Protein AF-0000000085932377 (afdb_homodimer)

pLDDT: mean 83.2, std 18.7, range [28.02, 98.44]

InterPro domains:
  IPR000944 Transcription regulator Rrf2 [PF02082] (3-133)
  IPR000944 Transcription regulator Rrf2 [PS51197] (2-133)
  IPR000944 Transcription regulator Rrf2 [PTHR33221] (1-141)
  IPR000944 Transcription regulator Rrf2 [TIGR00738] (1-132)
  IPR030489 Transcription regulator Rrf2-type, conserved site [PS01332] (49-67)
  IPR036388 Winged helix-like DNA-binding domain superfamily [G3DSA:1.10.10.10] (1-142)
  IPR036390 Winged helix DNA-binding domain superfamily [SSF46785] (2-135)

Organism: NCBI:txid2903556

Secondary structure (DSSP, 8-state):
----HHHHHHHHHHHHHHHH-TTS-B-HHHHHHHHT--HHHHHHHHHHHHHTTSEEEE-STT-EEEESS-GGG-BHHHHHHHHHS---SSGGGTSSS---TTGGG-TTHHHHHHHHHHHHHHHHHSBHHHHHHHHHHHH-TT---TTTTTTGGG--/----HHHHHHHHHHHHHHHH-TTS-B-HHHHHHHHT--HHHHHHHHHHHHHTTSEEEE-STT-EEEESS-GGG-BHHHHHHHHHS---SSGGGTSSS---TTGGG-TTHHHHHHHHHHHHHHHHHSBHHHHHHHHHHHH-TT---TTHHHHGGG--

Foldseek 3Di:
DDQDPLLVVLLVVLLCLQQQPQPFFDALVLVCVVVVHDSVSVVVSVVLCVVLVQWDWDDDPRTHIHGPDHQQVAFSLSSSCSVPPDPQPDPCVRDPPNPPPCSVVPPCVVVSVVVSCVVNVVRRVHTSVNVNVVLQCVQCVVPPPSNCSSPVVPPD/DDQDPLLVVLLVVLLCLQQQPQPFFDALVLVCVVVVHDSVSVVVSVVLCVVLVQWDWDDDPRTHIHGPDHQQVAFSLSSSCSVPPDPQPDPCVRDPCNPPPCSVVPPCVVVSVVVSVVVNVVRRVHTSVNVNVVLQCVQCVVPPPSNCSNPVVPPD

Sequence (312 aa):
MKFSTRSRYALRLMAELACCAPDKPLPLKEISERQQLSLKYLEQIVTPLARAGLVKSERGSQGGYRLVKPAAEYTAGEILRAMEGSVAPIPCLESEVNECPLCGQCFTLPFWTGLDEVINQYMDSVTLADLAHSLRNIQDPDGQNPSAGCSALKNNMKFSTRSRYALRLMAELACCAPDKPLPLKEISERQQLSLKYLEQIVTPLARAGLVKSERGSQGGYRLVKPAAEYTAGEILRAMEGSVAPIPCLESEVNECPLCGQCFTLPFWTGLDEVINQYMDSVTLADLAHSLRNIQDPDGQNPSAGCSALKNN

Solvent-accessible surface area (backbone atoms only — not comparable to full-atom values): 17114 Å² total; per-residue (Å²): 54,52,59,51,72,60,39,54,49,40,53,51,53,53,20,46,38,48,59,62,22,69,88,40,50,43,40,60,65,59,50,18,66,74,69,72,44,53,56,69,58,50,52,63,45,47,48,44,37,37,74,66,61,55,32,45,78,43,82,66,97,75,21,21,38,24,58,73,63,63,38,71,78,37,28,48,36,59,56,39,35,50,66,64,50,69,68,39,43,38,69,61,72,64,48,92,71,46,76,50,90,49,53,91,70,40,49,58,47,64,60,52,52,50,51,36,47,54,52,49,52,53,33,56,68,39,31,36,42,59,44,17,50,40,42,47,43,70,70,41,70,81,69,70,63,82,79,40,59,68,51,62,75,67,74,117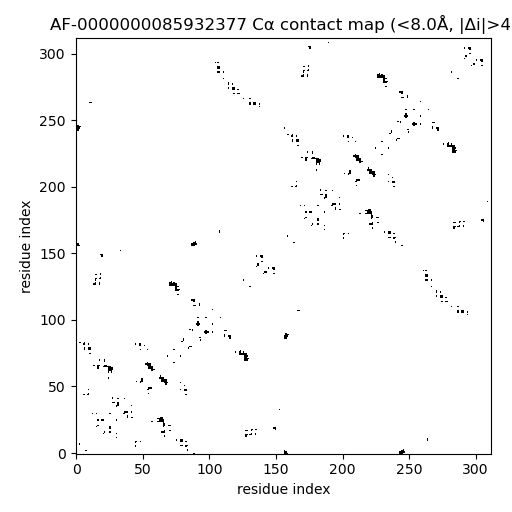,54,52,61,50,71,61,38,55,49,42,53,50,53,52,21,46,37,49,59,62,21,71,88,38,50,44,39,59,64,60,51,19,66,72,69,70,43,54,56,68,56,50,52,62,45,47,48,44,37,36,73,66,61,55,33,45,79,42,83,67,98,76,22,21,39,25,58,73,62,62,40,72,79,37,27,48,35,60,56,38,34,49,64,64,49,69,68,38,44,40,70,61,72,64,47,92,71,45,76,49,89,49,53,91,69,40,50,57,47,65,58,52,50,50,52,37,47,53,52,49,52,52,31,56,68,40,27,36,41,58,44,17,49,38,41,47,44,69,69,40,68,81,69,72,64,82,79,39,59,67,51,63,74,66,73,116

Nearest PDB structures (foldseek):
  2y75-assembly1_E  TM=8.514E-01  e=9.017E-11  Bacillus subtilis
  6y45-assembly2_D  TM=7.886E-01  e=1.792E-10  Streptomyces venezuelae ATCC 10712
  3t8t-assembly1_A-2  TM=8.110E-01  e=1.982E-09  Staphylococcus aureus subsp. aureus Mu50
  3lwf-assembly1_A  TM=8.299E-01  e=3.939E-09  Listeria innocua
  4chu-assembly1_A  TM=9.002E-01  e=7.292E-08  Escherichia coli K-12

Radius of gyration: 24.46 Å; Cα contacts (8 Å, |Δi|>4): 439; chains: 2; bounding box: 40×75×54 Å

Structure (mmCIF, N/CA/C/O backbone):
data_AF-0000000085932377-model_v1
#
loop_
_entity.id
_entity.type
_entity.pdbx_description
1 polymer 'AsnC family transcriptional regulator'
#
loop_
_atom_site.group_PDB
_atom_site.id
_atom_site.type_symbol
_atom_site.label_atom_id
_atom_site.label_alt_id
_atom_site.label_comp_id
_atom_site.label_asym_id
_atom_site.label_entity_id
_atom_site.label_seq_id
_atom_site.pdbx_PDB_ins_code
_atom_site.Cartn_x
_atom_site.Cartn_y
_atom_site.Cartn_z
_atom_site.occupancy
_atom_site.B_iso_or_equiv
_atom_site.auth_seq_id
_atom_site.auth_comp_id
_atom_site.auth_asym_id
_atom_site.auth_atom_id
_atom_site.pdbx_PDB_model_num
ATOM 1 N N . MET A 1 1 ? -0.826 -3.811 3.99 1 56.09 1 MET A N 1
ATOM 2 C CA . MET A 1 1 ? 0.091 -2.697 3.768 1 56.09 1 MET A CA 1
ATOM 3 C C . MET A 1 1 ? -0.428 -1.423 4.426 1 56.09 1 MET A C 1
ATOM 5 O O . MET A 1 1 ? -1.385 -0.814 3.941 1 56.09 1 MET A O 1
ATOM 9 N N . LYS A 1 2 ? 0.01 -1.156 5.684 1 82.88 2 LYS A N 1
ATOM 10 C CA . LYS A 1 2 ? -0.661 -0.05 6.363 1 82.88 2 LYS A CA 1
ATOM 11 C C . LYS A 1 2 ? 0.332 1.045 6.742 1 82.88 2 LYS A C 1
ATOM 13 O O . LYS A 1 2 ? 1.431 0.755 7.219 1 82.88 2 LYS A O 1
ATOM 18 N N . PHE A 1 3 ? 0.069 2.199 6.336 1 91.56 3 PHE A N 1
ATOM 19 C CA . PHE A 1 3 ? 0.793 3.357 6.848 1 91.56 3 PHE A CA 1
ATOM 20 C C . PHE A 1 3 ? 0.638 3.473 8.359 1 91.56 3 PHE A C 1
ATOM 22 O O . PHE A 1 3 ? -0.421 3.156 8.906 1 91.56 3 PHE A O 1
ATOM 29 N N . SER A 1 4 ? 1.72 3.91 8.961 1 91.25 4 SER A N 1
ATOM 30 C CA . SER A 1 4 ? 1.721 4.02 10.414 1 91.25 4 SER A CA 1
ATOM 31 C C . SER A 1 4 ? 0.838 5.172 10.883 1 91.25 4 SER A C 1
ATOM 33 O O . SER A 1 4 ? 0.521 6.074 10.109 1 91.25 4 SER A O 1
ATOM 35 N N . THR A 1 5 ? 0.466 5.102 12.148 1 89.19 5 THR A N 1
ATOM 36 C CA . THR A 1 5 ? -0.247 6.199 12.789 1 89.19 5 THR A CA 1
ATOM 37 C C . THR A 1 5 ? 0.576 7.484 12.734 1 89.19 5 THR A C 1
ATOM 39 O O . THR A 1 5 ? 0.036 8.562 12.492 1 89.19 5 THR A O 1
ATOM 42 N N . ARG A 1 6 ? 1.895 7.32 12.812 1 91.81 6 ARG A N 1
ATOM 43 C CA . ARG A 1 6 ? 2.785 8.477 12.773 1 91.81 6 ARG A CA 1
ATOM 44 C C . ARG A 1 6 ? 2.717 9.164 11.414 1 91.81 6 ARG A C 1
ATOM 46 O O . ARG A 1 6 ? 2.697 10.398 11.336 1 91.81 6 ARG A O 1
ATOM 53 N N . SER A 1 7 ? 2.672 8.344 10.406 1 94.06 7 SER A N 1
ATOM 54 C CA . SER A 1 7 ? 2.607 8.914 9.062 1 94.06 7 SER A CA 1
ATOM 55 C C . SER A 1 7 ? 1.298 9.664 8.844 1 94.06 7 SER A C 1
ATOM 57 O O . SER A 1 7 ? 1.278 10.703 8.188 1 94.06 7 SER A O 1
ATOM 59 N N . ARG A 1 8 ? 0.228 9.156 9.391 1 91.5 8 ARG A N 1
ATOM 60 C CA . ARG A 1 8 ? -1.067 9.82 9.289 1 91.5 8 ARG A CA 1
ATOM 61 C C . ARG A 1 8 ? -1.051 11.164 10 1 91.5 8 ARG A C 1
ATOM 63 O O . ARG A 1 8 ? -1.5 12.172 9.445 1 91.5 8 ARG A O 1
ATOM 70 N N . TYR A 1 9 ? -0.494 11.164 11.125 1 91.94 9 TYR A N 1
ATOM 71 C CA . TYR A 1 9 ? -0.437 12.398 11.898 1 91.94 9 TYR A CA 1
ATOM 72 C C . TYR A 1 9 ? 0.554 13.383 11.289 1 91.94 9 TYR A C 1
ATOM 74 O O . TYR A 1 9 ? 0.375 14.602 11.398 1 91.94 9 TYR A O 1
ATOM 82 N N . ALA A 1 10 ? 1.577 12.828 10.656 1 95.25 10 ALA A N 1
ATOM 83 C CA . ALA A 1 10 ? 2.514 13.703 9.953 1 95.25 10 ALA A CA 1
ATOM 84 C C . ALA A 1 10 ? 1.812 14.492 8.844 1 95.25 10 ALA A C 1
ATOM 86 O O . ALA A 1 10 ? 2.035 15.688 8.688 1 95.25 10 ALA A O 1
ATOM 87 N N . LEU A 1 11 ? 0.95 13.797 8.156 1 94.44 11 LEU A N 1
ATOM 88 C CA . LEU A 1 11 ? 0.187 14.461 7.105 1 94.44 11 LEU A CA 1
ATOM 89 C C . LEU A 1 11 ? -0.707 15.555 7.688 1 94.44 11 LEU A C 1
ATOM 91 O O . LEU A 1 11 ? -0.781 16.656 7.145 1 94.44 11 LEU A O 1
ATOM 95 N N . ARG A 1 12 ? -1.305 15.281 8.758 1 90.94 12 ARG A N 1
ATOM 96 C CA . ARG A 1 12 ? -2.184 16.234 9.422 1 90.94 12 ARG A CA 1
ATOM 97 C C . ARG A 1 12 ? -1.398 17.438 9.93 1 90.94 12 ARG A C 1
ATOM 99 O O . ARG A 1 12 ? -1.836 18.578 9.773 1 90.94 12 ARG A O 1
ATOM 106 N N . LEU A 1 13 ? -0.301 17.141 10.562 1 92.81 13 LEU A N 1
ATOM 107 C CA . LEU A 1 13 ? 0.555 18.203 11.078 1 92.81 13 LEU A CA 1
ATOM 108 C C . LEU A 1 13 ? 0.999 19.141 9.961 1 92.81 13 LEU A C 1
ATOM 110 O O . LEU A 1 13 ? 0.891 20.359 10.078 1 92.81 13 LEU A O 1
ATOM 114 N N . MET A 1 14 ? 1.432 18.594 8.859 1 95.06 14 MET A N 1
ATOM 115 C CA . MET A 1 14 ? 1.901 19.391 7.727 1 95.06 14 MET A CA 1
ATOM 116 C C . MET A 1 14 ? 0.767 20.219 7.137 1 95.06 14 MET A C 1
ATOM 118 O O . MET A 1 14 ? 0.971 21.375 6.75 1 95.06 14 MET A O 1
ATOM 122 N N . ALA A 1 15 ? -0.399 19.625 7.078 1 92.38 15 ALA A N 1
ATOM 123 C CA . ALA A 1 15 ? -1.558 20.344 6.559 1 92.38 15 ALA A CA 1
ATOM 124 C C . ALA A 1 15 ? -1.903 21.547 7.441 1 92.38 15 ALA A C 1
ATOM 126 O O . ALA A 1 15 ? -2.266 22.609 6.941 1 92.38 15 ALA A O 1
ATOM 127 N N . GLU A 1 16 ? -1.783 21.359 8.688 1 89.31 16 GLU A N 1
ATOM 128 C CA . GLU A 1 16 ? -2.045 22.453 9.617 1 89.31 16 GLU A CA 1
ATOM 129 C C . GLU A 1 16 ? -1.036 23.578 9.445 1 89.31 16 GLU A C 1
ATOM 131 O O . GLU A 1 16 ? -1.406 24.75 9.453 1 89.31 16 GLU A O 1
ATOM 136 N N . LEU A 1 17 ? 0.188 23.234 9.312 1 92.5 17 LEU A N 1
ATOM 137 C CA . LEU A 1 17 ? 1.214 24.25 9.078 1 92.5 17 LEU A CA 1
ATOM 138 C C . LEU A 1 17 ? 0.92 25.031 7.809 1 92.5 17 LEU A C 1
ATOM 140 O O . LEU A 1 17 ? 1.131 26.25 7.766 1 92.5 17 LEU A O 1
ATOM 144 N N . ALA A 1 18 ? 0.459 24.328 6.812 1 92.56 18 ALA A N 1
ATOM 145 C CA . ALA A 1 18 ? 0.16 24.969 5.531 1 92.56 18 ALA A CA 1
ATOM 146 C C . ALA A 1 18 ? -1.06 25.875 5.641 1 92.56 18 ALA A C 1
ATOM 148 O O . ALA A 1 18 ? -1.113 26.938 5.008 1 92.56 18 ALA A O 1
ATOM 149 N N . CYS A 1 19 ? -2.057 25.5 6.402 1 85.38 19 CYS A N 1
ATOM 150 C CA . CYS A 1 19 ? -3.33 26.203 6.52 1 85.38 19 CYS A CA 1
ATOM 151 C C . CYS A 1 19 ? -3.199 27.422 7.422 1 85.38 19 CYS A C 1
ATOM 153 O O . CYS A 1 19 ? -3.713 28.5 7.102 1 85.38 19 CYS A O 1
ATOM 155 N N . CYS A 1 20 ? -2.6 27.281 8.555 1 75.12 20 CYS A N 1
ATOM 156 C CA . CYS A 1 20 ? -2.643 28.281 9.609 1 75.12 20 CYS A CA 1
ATOM 157 C C . CYS A 1 20 ? -1.48 29.266 9.484 1 75.12 20 CYS A C 1
ATOM 159 O O . CYS A 1 20 ? -1.593 30.422 9.883 1 75.12 20 CYS A O 1
ATOM 161 N N . ALA A 1 21 ? -0.357 28.812 9.039 1 65.25 21 ALA A N 1
ATOM 162 C CA . ALA A 1 21 ? 0.79 29.703 9.18 1 65.25 21 ALA A CA 1
ATOM 163 C C . ALA A 1 21 ? 1.698 29.625 7.957 1 65.25 21 ALA A C 1
ATOM 165 O O . ALA A 1 21 ? 2.867 29.25 8.062 1 65.25 21 ALA A O 1
ATOM 166 N N . PRO A 1 22 ? 1.154 30.031 6.816 1 66.81 22 PRO A N 1
ATOM 167 C CA . PRO A 1 22 ? 2.049 29.875 5.668 1 66.81 22 PRO A CA 1
ATOM 168 C C . PRO A 1 22 ? 3.348 30.656 5.816 1 66.81 22 PRO A C 1
ATOM 170 O O . PRO A 1 22 ? 4.398 30.219 5.344 1 66.81 22 PRO A O 1
ATOM 173 N N . ASP A 1 23 ? 3.285 31.688 6.57 1 74.12 23 ASP A N 1
ATOM 174 C CA . ASP A 1 23 ? 4.496 32.5 6.609 1 74.12 23 ASP A CA 1
ATOM 175 C C . ASP A 1 23 ? 4.961 32.719 8.047 1 74.12 23 ASP A C 1
ATOM 177 O O . ASP A 1 23 ? 5.84 33.562 8.297 1 74.12 23 ASP A O 1
ATOM 181 N N . LYS A 1 24 ? 4.41 31.953 8.984 1 83.88 24 LYS A N 1
ATOM 182 C CA . LYS A 1 24 ? 4.812 32.125 10.375 1 83.88 24 LYS A CA 1
ATOM 183 C C . LYS A 1 24 ? 4.992 30.781 11.062 1 83.88 24 LYS A C 1
ATOM 185 O O . LYS A 1 24 ? 4.289 29.812 10.75 1 83.88 24 LYS A O 1
ATOM 190 N N . PRO A 1 25 ? 5.949 30.812 11.977 1 92.75 25 PRO A N 1
ATOM 191 C CA . PRO A 1 25 ? 6.113 29.594 12.758 1 92.75 25 PRO A CA 1
ATOM 192 C C . PRO A 1 25 ? 4.918 29.297 13.656 1 92.75 25 PRO A C 1
ATOM 194 O O . PRO A 1 25 ? 4.301 30.219 14.195 1 92.75 25 PRO A O 1
ATOM 197 N N . LEU A 1 26 ? 4.539 28.078 13.727 1 92.88 26 LEU A N 1
ATOM 198 C CA . LEU A 1 26 ? 3.463 27.594 14.594 1 92.88 26 LEU A CA 1
ATOM 199 C C . LEU A 1 26 ? 4.016 26.734 15.727 1 92.88 26 LEU A C 1
ATOM 201 O O . LEU A 1 26 ? 4.68 25.734 15.477 1 92.88 26 LEU A O 1
ATOM 205 N N . PRO A 1 27 ? 3.777 27.203 16.969 1 93.81 27 PRO A N 1
ATOM 206 C CA . PRO A 1 27 ? 4.23 26.375 18.094 1 93.81 27 PRO A CA 1
ATOM 207 C C . PRO A 1 27 ? 3.527 25.031 18.141 1 93.81 27 PRO A C 1
ATOM 209 O O . PRO A 1 27 ? 2.324 24.938 17.891 1 93.81 27 PRO A O 1
ATOM 212 N N . LEU A 1 28 ? 4.281 23.953 18.453 1 93.75 28 LEU A N 1
ATOM 213 C CA . LEU A 1 28 ? 3.705 22.609 18.531 1 93.75 28 LEU A CA 1
ATOM 214 C C . LEU A 1 28 ? 2.611 22.562 19.594 1 93.75 28 LEU A C 1
ATOM 216 O O . LEU A 1 28 ? 1.662 21.781 19.484 1 93.75 28 LEU A O 1
ATOM 220 N N . LYS A 1 29 ? 2.77 23.375 20.609 1 92.88 29 LYS A N 1
ATOM 221 C CA . LYS A 1 29 ? 1.771 23.422 21.672 1 92.88 29 LYS A CA 1
ATOM 222 C C . LYS A 1 29 ? 0.393 23.781 21.125 1 92.88 29 LYS A C 1
ATOM 224 O O . LYS A 1 29 ? -0.615 23.203 21.547 1 92.88 29 LYS A O 1
ATOM 229 N N . GLU A 1 30 ? 0.349 24.688 20.234 1 90.12 30 GLU A N 1
ATOM 230 C CA . GLU A 1 30 ? -0.913 25.078 19.609 1 90.12 30 GLU A CA 1
ATOM 231 C C . GLU A 1 30 ? -1.52 23.938 18.812 1 90.12 30 GLU A C 1
ATOM 233 O O . GLU A 1 30 ? -2.723 23.688 18.906 1 90.12 30 GLU A O 1
ATOM 238 N N . ILE A 1 31 ? -0.694 23.266 18.109 1 88.31 31 ILE A N 1
ATOM 239 C CA . ILE A 1 31 ? -1.147 22.141 17.312 1 88.31 31 ILE A CA 1
ATOM 240 C C . ILE A 1 31 ? -1.633 21.016 18.234 1 88.31 31 ILE A C 1
ATOM 242 O O . ILE A 1 31 ? -2.66 20.391 17.969 1 88.31 31 ILE A O 1
ATOM 246 N N . SER A 1 32 ? -0.89 20.781 19.234 1 92.56 32 SER A N 1
ATOM 247 C CA . SER A 1 32 ? -1.243 19.781 20.234 1 92.56 32 SER A CA 1
ATOM 248 C C . SER A 1 32 ? -2.648 20.016 20.781 1 92.56 32 SER A C 1
ATOM 250 O O . SER A 1 32 ? -3.443 19.078 20.875 1 92.56 32 SER A O 1
ATOM 252 N N . GLU A 1 33 ? -3.014 21.203 21.078 1 87.56 33 GLU A N 1
ATOM 253 C CA . GLU A 1 33 ? -4.312 21.562 21.625 1 87.56 33 GLU A CA 1
ATOM 254 C C . GLU A 1 33 ? -5.422 21.406 20.594 1 87.56 33 GLU A C 1
ATOM 256 O O . GLU A 1 33 ? -6.496 20.891 20.891 1 87.56 33 GLU A O 1
ATOM 261 N N . ARG A 1 34 ? -5.105 21.75 19.422 1 80.56 34 ARG A N 1
ATOM 262 C CA . ARG A 1 34 ? -6.105 21.719 18.359 1 80.56 34 ARG A CA 1
ATOM 263 C C . ARG A 1 34 ? -6.41 20.281 17.938 1 80.56 34 ARG A C 1
ATOM 265 O O . ARG A 1 34 ? -7.57 19.938 17.703 1 80.56 34 ARG A O 1
ATOM 272 N N . GLN A 1 35 ? -5.371 19.484 17.844 1 81.5 35 GLN A N 1
ATOM 273 C CA . GLN A 1 35 ? -5.535 18.141 17.297 1 81.5 35 GLN A CA 1
ATOM 274 C C . GLN A 1 35 ? -5.641 17.094 18.406 1 81.5 35 GLN A C 1
ATOM 276 O O . GLN A 1 35 ? -5.855 15.914 18.141 1 81.5 35 GLN A O 1
ATOM 281 N N . GLN A 1 36 ? -5.508 17.547 19.656 1 83.94 36 GLN A N 1
ATOM 282 C CA . GLN A 1 36 ? -5.621 16.656 20.797 1 83.94 36 GLN A CA 1
ATOM 283 C C . GLN A 1 36 ? -4.586 15.531 20.734 1 83.94 36 GLN A C 1
ATOM 285 O O . GLN A 1 36 ? -4.922 14.359 20.891 1 83.94 36 GLN A O 1
ATOM 290 N N . LEU A 1 37 ? -3.371 15.922 20.438 1 89.06 37 LEU A N 1
ATOM 291 C CA . LEU A 1 37 ? -2.193 15.062 20.484 1 89.06 37 LEU A CA 1
ATOM 292 C C . LEU A 1 37 ? -1.183 15.578 21.5 1 89.06 37 LEU A C 1
ATOM 294 O O . LEU A 1 37 ? -1.092 16.797 21.719 1 89.06 37 LEU A O 1
ATOM 298 N N . SER A 1 38 ? -0.541 14.711 22.094 1 93.19 38 SER A N 1
ATOM 299 C CA . SER A 1 38 ? 0.459 15.148 23.062 1 93.19 38 SER A CA 1
ATOM 300 C C . SER A 1 38 ? 1.59 15.914 22.375 1 93.19 38 SER A C 1
ATOM 302 O O . SER A 1 38 ? 1.923 15.641 21.219 1 93.19 38 SER A O 1
ATOM 304 N N . LEU A 1 39 ? 2.102 16.844 23.141 1 94.25 39 LEU A N 1
ATOM 305 C CA . LEU A 1 39 ? 3.26 17.578 22.656 1 94.25 39 LEU A CA 1
ATOM 306 C C . LEU A 1 39 ? 4.426 16.641 22.375 1 94.25 39 LEU A C 1
ATOM 308 O O . LEU A 1 39 ? 5.121 16.797 21.359 1 94.25 39 LEU A O 1
ATOM 312 N N . LYS A 1 40 ? 4.602 15.719 23.188 1 95.81 40 LYS A N 1
ATOM 313 C CA . LYS A 1 40 ? 5.672 14.734 23.031 1 95.81 40 LYS A CA 1
ATOM 314 C C . LYS A 1 40 ? 5.516 13.961 21.719 1 95.81 40 LYS A C 1
ATOM 316 O O . LYS A 1 40 ? 6.488 13.742 21 1 95.81 40 LYS A O 1
ATOM 321 N N . TYR A 1 41 ? 4.367 13.57 21.469 1 95.06 41 TYR A N 1
ATOM 322 C CA . TYR A 1 41 ? 4.086 12.828 20.25 1 95.06 41 TYR A CA 1
ATOM 323 C C . TYR A 1 41 ? 4.344 13.68 19.016 1 95.06 41 TYR A C 1
ATOM 325 O O . TYR A 1 41 ? 4.938 13.211 18.047 1 95.06 41 TYR A O 1
ATOM 333 N N . LEU A 1 42 ? 3.893 14.906 19.047 1 95.44 42 LEU A N 1
ATOM 334 C CA . LEU A 1 42 ? 4.113 15.82 17.922 1 95.44 42 LEU A CA 1
ATOM 335 C C . LEU A 1 42 ? 5.602 16.062 17.719 1 95.44 42 LEU A C 1
ATOM 337 O O . LEU A 1 42 ? 6.055 16.219 16.578 1 95.44 42 LEU A O 1
ATOM 341 N N . GLU A 1 43 ? 6.375 16.109 18.766 1 95.94 43 GLU A N 1
ATOM 342 C CA . GLU A 1 43 ? 7.824 16.266 18.656 1 95.94 43 GLU A CA 1
ATOM 343 C C . GLU A 1 43 ? 8.453 15.062 17.953 1 95.94 43 GLU A C 1
ATOM 345 O O . GLU A 1 43 ? 9.391 15.219 17.172 1 95.94 43 GLU A O 1
ATOM 350 N N . GLN A 1 44 ? 7.914 13.93 18.188 1 96.44 44 GLN A N 1
ATOM 351 C CA . GLN A 1 44 ? 8.398 12.719 17.547 1 96.44 44 GLN A CA 1
ATOM 352 C C . GLN A 1 44 ? 8.102 12.734 16.047 1 96.44 44 GLN A C 1
ATOM 354 O O . GLN A 1 44 ? 8.859 12.164 15.25 1 96.44 44 GLN A O 1
ATOM 359 N N . ILE A 1 45 ? 7.055 13.367 15.703 1 96.94 45 ILE A N 1
ATOM 360 C CA . ILE A 1 45 ? 6.625 13.414 14.312 1 96.94 45 ILE A CA 1
ATOM 361 C C . ILE A 1 45 ? 7.41 14.492 13.57 1 96.94 45 ILE A C 1
ATOM 363 O O . ILE A 1 45 ? 7.855 14.273 12.438 1 96.94 45 ILE A O 1
ATOM 367 N N . VAL A 1 46 ? 7.648 15.625 14.234 1 97.12 46 VAL A N 1
ATOM 368 C CA . VAL A 1 46 ? 8.242 16.766 13.531 1 97.12 46 VAL A CA 1
ATOM 369 C C . VAL A 1 46 ? 9.727 16.516 13.312 1 97.12 46 VAL A C 1
ATOM 371 O O . VAL A 1 46 ? 10.32 17.047 12.367 1 97.12 46 VAL A O 1
ATOM 374 N N . THR A 1 47 ? 10.336 15.703 14.109 1 97.31 47 THR A N 1
ATOM 375 C CA . THR A 1 47 ? 11.773 15.477 14.047 1 97.31 47 THR A CA 1
ATOM 376 C C . THR A 1 47 ? 12.18 14.883 12.703 1 97.31 47 THR A C 1
ATOM 378 O O . THR A 1 47 ? 13.008 15.453 11.984 1 97.31 47 THR A O 1
ATOM 381 N N . PRO A 1 48 ? 11.57 13.812 12.297 1 97.88 48 PRO A N 1
ATOM 382 C CA . PRO A 1 48 ? 11.945 13.289 10.984 1 97.88 48 PRO A CA 1
ATOM 383 C C . PRO A 1 48 ? 11.547 14.227 9.844 1 97.88 48 PRO A C 1
ATOM 385 O O . PRO A 1 48 ? 12.227 14.281 8.812 1 97.88 48 PRO A O 1
ATOM 388 N N . LEU A 1 49 ? 10.5 14.969 9.984 1 98.31 49 LEU A N 1
ATOM 389 C CA . LEU A 1 49 ? 10.102 15.938 8.977 1 98.31 49 LEU A CA 1
ATOM 390 C C . LEU A 1 49 ? 11.148 17.031 8.828 1 98.31 49 LEU A C 1
ATOM 392 O O . LEU A 1 49 ? 11.477 17.438 7.707 1 98.31 49 LEU A O 1
ATOM 396 N N . ALA A 1 50 ? 11.688 17.5 9.977 1 97.75 50 ALA A N 1
ATOM 397 C CA . ALA A 1 50 ? 12.742 18.516 9.977 1 97.75 50 ALA A CA 1
ATOM 398 C C . ALA A 1 50 ? 14.031 17.969 9.375 1 97.75 50 ALA A C 1
ATOM 400 O O . ALA A 1 50 ? 14.695 18.656 8.586 1 97.75 50 ALA A O 1
ATOM 401 N N . ARG A 1 51 ? 14.328 16.766 9.703 1 97.44 51 ARG A N 1
ATOM 402 C CA . ARG A 1 51 ? 15.523 16.125 9.18 1 97.44 51 ARG A CA 1
ATOM 403 C C . ARG A 1 51 ? 15.445 15.992 7.66 1 97.44 51 ARG A C 1
ATOM 405 O O . ARG A 1 51 ? 16.469 16.109 6.969 1 97.44 51 ARG A O 1
ATOM 412 N N . ALA A 1 52 ? 14.281 15.766 7.203 1 97.62 52 ALA A N 1
ATOM 413 C CA . ALA A 1 52 ? 14.062 15.609 5.77 1 97.62 52 ALA A CA 1
ATOM 414 C C . ALA A 1 52 ? 14.008 16.969 5.07 1 97.62 52 ALA A C 1
ATOM 416 O O . ALA A 1 52 ? 13.828 17.031 3.854 1 97.62 52 ALA A O 1
ATOM 417 N N . GLY A 1 53 ? 14.086 17.984 5.805 1 97.38 53 GLY A N 1
ATOM 418 C CA . GLY A 1 53 ? 14.102 19.328 5.242 1 97.38 53 GLY A CA 1
ATOM 419 C C . GLY A 1 53 ? 12.727 19.828 4.848 1 97.38 53 GLY A C 1
ATOM 420 O O . GLY A 1 53 ? 12.602 20.688 3.982 1 97.38 53 GLY A O 1
ATOM 421 N N . LEU A 1 54 ? 11.695 19.281 5.5 1 97.81 54 LEU A N 1
ATOM 422 C CA . LEU A 1 54 ? 10.344 19.656 5.113 1 97.81 54 LEU A CA 1
ATOM 423 C C . LEU A 1 54 ? 9.812 20.781 5.996 1 97.81 54 LEU A C 1
ATOM 425 O O . LEU A 1 54 ? 8.875 21.484 5.617 1 97.81 54 LEU A O 1
ATOM 429 N N . VAL A 1 55 ? 10.391 20.906 7.207 1 96.94 55 VAL A N 1
ATOM 430 C CA . VAL A 1 55 ? 10.039 21.984 8.109 1 96.94 55 VAL A CA 1
ATOM 431 C C . VAL A 1 55 ? 11.305 22.547 8.758 1 96.94 55 VAL A C 1
ATOM 433 O O . VAL A 1 55 ? 12.344 21.891 8.766 1 96.94 55 VAL A O 1
ATOM 436 N N . LYS A 1 56 ? 11.164 23.688 9.203 1 95.56 56 LYS A N 1
ATOM 437 C CA . LYS A 1 56 ? 12.25 24.344 9.938 1 95.56 56 LYS A CA 1
ATOM 438 C C . LYS A 1 56 ? 11.766 24.844 11.297 1 95.56 56 LYS A C 1
ATOM 440 O O . LYS A 1 56 ? 10.664 25.375 11.406 1 95.56 56 LYS A O 1
ATOM 445 N N . SER A 1 57 ? 12.641 24.719 12.227 1 94.38 57 SER A N 1
ATOM 446 C CA . SER A 1 57 ? 12.344 25.172 13.578 1 94.38 57 SER A CA 1
ATOM 447 C C . SER A 1 57 ? 12.883 26.578 13.812 1 94.38 57 SER A C 1
ATOM 449 O O . SER A 1 57 ? 13.953 26.938 13.305 1 94.38 57 SER A O 1
ATOM 451 N N . GLU A 1 58 ? 12.125 27.375 14.445 1 92.75 58 GLU A N 1
ATOM 452 C CA . GLU A 1 58 ? 12.555 28.688 14.922 1 92.75 58 GLU A CA 1
ATOM 453 C C . GLU A 1 58 ? 12.484 28.781 16.453 1 92.75 58 GLU A C 1
ATOM 455 O O . GLU A 1 58 ? 11.484 28.391 17.047 1 92.75 58 GLU A O 1
ATOM 460 N N . ARG A 1 59 ? 13.578 29.297 16.969 1 90.5 59 ARG A N 1
ATOM 461 C CA . ARG A 1 59 ? 13.656 29.391 18.422 1 90.5 59 ARG A CA 1
ATOM 462 C C . ARG A 1 59 ? 13.078 30.703 18.922 1 90.5 59 ARG A C 1
ATOM 464 O O . ARG A 1 59 ? 12.844 31.625 18.125 1 90.5 59 ARG A O 1
ATOM 471 N N . GLY A 1 60 ? 12.742 30.812 20.219 1 86.94 60 GLY A N 1
ATOM 472 C CA . GLY A 1 60 ? 12.25 32.031 20.844 1 86.94 60 GLY A CA 1
ATOM 473 C C . GLY A 1 60 ? 10.805 31.922 21.297 1 86.94 60 GLY A C 1
ATOM 474 O O . GLY A 1 60 ? 10.117 30.953 20.984 1 86.94 60 GLY A O 1
ATOM 475 N N . SER A 1 61 ? 10.25 32.875 21.953 1 85.12 61 SER A N 1
ATOM 476 C CA . SER A 1 61 ? 8.906 32.875 22.547 1 85.12 61 SER A CA 1
ATOM 477 C C . SER A 1 61 ? 7.836 32.781 21.453 1 85.12 61 SER A C 1
ATOM 479 O O . SER A 1 61 ? 6.738 32.281 21.703 1 85.12 61 SER A O 1
ATOM 481 N N . GLN A 1 62 ? 8.188 33.281 20.266 1 83.94 62 GLN A N 1
ATOM 482 C CA . GLN A 1 62 ? 7.242 33.219 19.156 1 83.94 62 GLN A CA 1
ATOM 483 C C . GLN A 1 62 ? 7.68 32.156 18.125 1 83.94 62 GLN A C 1
ATOM 485 O O . GLN A 1 62 ? 7.301 32.25 16.953 1 83.94 62 GLN A O 1
ATOM 490 N N . GLY A 1 63 ? 8.508 31.281 18.688 1 91.62 63 GLY A N 1
ATOM 491 C CA . GLY A 1 63 ? 9.047 30.281 17.781 1 91.62 63 GLY A CA 1
ATOM 492 C C . GLY A 1 63 ? 8.086 29.141 17.531 1 91.62 63 GLY A C 1
ATOM 493 O O . GLY A 1 63 ? 6.902 29.219 17.875 1 91.62 63 GLY A O 1
ATOM 494 N N . GLY A 1 64 ? 8.562 28.125 16.734 1 94.19 64 GLY A N 1
ATOM 495 C CA . GLY A 1 64 ? 7.797 26.984 16.281 1 94.19 64 GLY A CA 1
ATOM 496 C C . GLY A 1 64 ? 8.32 26.375 14.992 1 94.19 64 GLY A C 1
ATOM 497 O O . GLY A 1 64 ? 9.539 26.328 14.773 1 94.19 64 GLY A O 1
ATOM 498 N N . TYR A 1 65 ? 7.395 25.812 14.328 1 95.56 65 TYR A N 1
ATOM 499 C CA . TYR A 1 65 ? 7.777 25.172 13.078 1 95.56 65 TYR A CA 1
ATOM 500 C C . TYR A 1 65 ? 7.055 25.812 11.898 1 95.56 65 TYR A C 1
ATOM 502 O O . TYR A 1 65 ? 5.906 26.25 12.023 1 95.56 65 TYR A O 1
ATOM 510 N N . ARG A 1 66 ? 7.777 25.922 10.812 1 94.56 66 ARG A N 1
ATOM 511 C CA . ARG A 1 66 ? 7.164 26.438 9.594 1 94.56 66 ARG A CA 1
ATOM 512 C C . ARG A 1 66 ? 7.598 25.641 8.375 1 94.56 66 ARG A C 1
ATOM 514 O O . ARG A 1 66 ? 8.625 24.953 8.406 1 94.56 66 ARG A O 1
ATOM 521 N N . LEU A 1 67 ? 6.812 25.75 7.32 1 95.62 67 LEU A N 1
ATOM 522 C CA . LEU A 1 67 ? 7.164 25.156 6.039 1 95.62 67 LEU A CA 1
ATOM 523 C C . LEU A 1 67 ? 8.383 25.844 5.43 1 95.62 67 LEU A C 1
ATOM 525 O O . LEU A 1 67 ? 8.594 27.031 5.645 1 95.62 67 LEU A O 1
ATOM 529 N N . VAL A 1 68 ? 9.148 25.156 4.609 1 94.75 68 VAL A N 1
ATOM 530 C CA . VAL A 1 68 ? 10.375 25.719 4.039 1 94.75 68 VAL A CA 1
ATOM 531 C C . VAL A 1 68 ? 10.133 26.094 2.578 1 94.75 68 VAL A C 1
ATOM 533 O O . VAL A 1 68 ? 10.984 26.719 1.949 1 94.75 68 VAL A O 1
ATOM 536 N N . LYS A 1 69 ? 9.055 25.688 2.004 1 94.5 69 LYS A N 1
ATOM 537 C CA . LYS A 1 69 ? 8.609 26.031 0.657 1 94.5 69 LYS A CA 1
ATOM 538 C C . LYS A 1 69 ? 7.09 26.125 0.585 1 94.5 69 LYS A C 1
ATOM 540 O O . LYS A 1 69 ? 6.395 25.766 1.533 1 94.5 69 LYS A O 1
ATOM 545 N N . PRO A 1 70 ? 6.562 26.703 -0.487 1 95.06 70 PRO A N 1
ATOM 546 C CA . PRO A 1 70 ? 5.109 26.812 -0.608 1 95.06 70 PRO A CA 1
ATOM 547 C C . PRO A 1 70 ? 4.406 25.453 -0.542 1 95.06 70 PRO A C 1
ATOM 549 O O . PRO A 1 70 ? 4.922 24.469 -1.064 1 95.06 70 PRO A O 1
ATOM 552 N N . ALA A 1 71 ? 3.25 25.422 0.037 1 95.88 71 ALA A N 1
ATOM 553 C CA . ALA A 1 71 ? 2.475 24.203 0.26 1 95.88 71 ALA A CA 1
ATOM 554 C C . ALA A 1 71 ? 2.264 23.438 -1.044 1 95.88 71 ALA A C 1
ATOM 556 O O . ALA A 1 71 ? 2.217 22.203 -1.049 1 95.88 71 ALA A O 1
ATOM 557 N N . ALA A 1 72 ? 2.156 24.156 -2.176 1 96.31 72 ALA A N 1
ATOM 558 C CA . ALA A 1 72 ? 1.862 23.547 -3.475 1 96.31 72 ALA A CA 1
ATOM 559 C C . ALA A 1 72 ? 3.057 22.766 -3.996 1 96.31 72 ALA A C 1
ATOM 561 O O . ALA A 1 72 ? 2.922 21.969 -4.926 1 96.31 72 ALA A O 1
ATOM 562 N N . GLU A 1 73 ? 4.215 22.969 -3.391 1 97 73 GLU A N 1
ATOM 563 C CA . GLU A 1 73 ? 5.438 22.312 -3.854 1 97 73 GLU A CA 1
ATOM 564 C C . GLU A 1 73 ? 5.715 21.031 -3.062 1 97 73 GLU A C 1
ATOM 566 O O . GLU A 1 73 ? 6.641 20.297 -3.383 1 97 73 GLU A O 1
ATOM 571 N N . TYR A 1 74 ? 4.926 20.797 -1.968 1 97.81 74 TYR A N 1
ATOM 572 C CA . TYR A 1 74 ? 4.977 19.547 -1.22 1 97.81 74 TYR A CA 1
ATOM 573 C C . TYR A 1 74 ? 4.012 18.531 -1.802 1 97.81 74 TYR A C 1
ATOM 575 O O . TYR A 1 74 ? 2.945 18.891 -2.307 1 97.81 74 TYR A O 1
ATOM 583 N N . THR A 1 75 ? 4.398 17.281 -1.7 1 98.44 75 THR A N 1
ATOM 584 C CA . THR A 1 75 ? 3.453 16.219 -2.012 1 98.44 75 THR A CA 1
ATOM 585 C C . THR A 1 75 ? 3.227 15.328 -0.795 1 98.44 75 THR A C 1
ATOM 587 O O . THR A 1 75 ? 4.07 15.266 0.104 1 98.44 75 THR A O 1
ATOM 590 N N . ALA A 1 76 ? 2.059 14.695 -0.788 1 98.06 76 ALA A N 1
ATOM 591 C CA . ALA A 1 76 ? 1.812 13.695 0.245 1 98.06 76 ALA A CA 1
ATOM 592 C C . ALA A 1 76 ? 2.898 12.625 0.242 1 98.06 76 ALA A C 1
ATOM 594 O O . ALA A 1 76 ? 3.312 12.148 1.302 1 98.06 76 ALA A O 1
ATOM 595 N N . GLY A 1 77 ? 3.396 12.312 -0.966 1 97.69 77 GLY A N 1
ATOM 596 C CA . GLY A 1 77 ? 4.445 11.312 -1.097 1 97.69 77 GLY A CA 1
ATOM 597 C C . GLY A 1 77 ? 5.723 11.695 -0.374 1 97.69 77 GLY A C 1
ATOM 598 O O . GLY A 1 77 ? 6.32 10.867 0.317 1 97.69 77 GLY A O 1
ATOM 599 N N . GLU A 1 78 ? 6.066 12.906 -0.596 1 97.5 78 GLU A N 1
ATOM 600 C CA . GLU A 1 78 ? 7.273 13.398 0.065 1 97.5 78 GLU A CA 1
ATOM 601 C C . GLU A 1 78 ? 7.152 13.297 1.583 1 97.5 78 GLU A C 1
ATOM 603 O O . GLU A 1 78 ? 8.094 12.891 2.262 1 97.5 78 GLU A O 1
ATOM 608 N N . ILE A 1 79 ? 6.055 13.641 2.09 1 98 79 ILE A N 1
ATOM 609 C CA . ILE A 1 79 ? 5.805 13.656 3.527 1 98 79 ILE A CA 1
ATOM 610 C C . ILE A 1 79 ? 5.77 12.227 4.062 1 98 79 ILE A C 1
ATOM 612 O O . ILE A 1 79 ? 6.418 11.922 5.07 1 98 79 ILE A O 1
ATOM 616 N N . LEU A 1 80 ? 5.094 11.359 3.414 1 97.31 80 LEU A N 1
ATOM 617 C CA . LEU A 1 80 ? 4.941 9.984 3.867 1 97.31 80 LEU A CA 1
ATOM 618 C C . LEU A 1 80 ? 6.27 9.234 3.787 1 97.31 80 LEU A C 1
ATOM 620 O O . LEU A 1 80 ? 6.594 8.445 4.672 1 97.31 80 LEU A O 1
ATOM 624 N N . ARG A 1 81 ? 7.07 9.5 2.777 1 96.31 81 ARG A N 1
ATOM 625 C CA . ARG A 1 81 ? 8.359 8.836 2.639 1 96.31 81 ARG A CA 1
ATOM 626 C C . ARG A 1 81 ? 9.344 9.32 3.701 1 96.31 81 ARG A C 1
ATOM 628 O O . ARG A 1 81 ? 10.234 8.57 4.117 1 96.31 81 ARG A O 1
ATOM 635 N N . ALA A 1 82 ? 9.172 10.539 4.113 1 97.12 82 ALA A N 1
ATOM 636 C CA . ALA A 1 82 ? 10 11.047 5.203 1 97.12 82 ALA A CA 1
ATOM 637 C C . ALA A 1 82 ? 9.719 10.289 6.5 1 97.12 82 ALA A C 1
ATOM 639 O O . ALA A 1 82 ? 10.602 10.164 7.355 1 97.12 82 ALA A O 1
ATOM 640 N N . MET A 1 83 ? 8.508 9.773 6.637 1 96.31 83 MET A N 1
ATOM 641 C CA . MET A 1 83 ? 8.094 9.086 7.855 1 96.31 83 MET A CA 1
ATOM 642 C C . MET A 1 83 ? 8.352 7.586 7.746 1 96.31 83 MET A C 1
ATOM 644 O O . MET A 1 83 ? 8.805 6.957 8.703 1 96.31 83 MET A O 1
ATOM 648 N N . GLU A 1 84 ? 8.062 7.02 6.555 1 93.81 84 GLU A N 1
ATOM 649 C CA . GLU A 1 84 ? 8.008 5.57 6.379 1 93.81 84 GLU A CA 1
ATOM 650 C C . GLU A 1 84 ? 9.305 5.039 5.77 1 93.81 84 GLU A C 1
ATOM 652 O O . GLU A 1 84 ? 9.633 3.863 5.922 1 93.81 84 GLU A O 1
ATOM 657 N N . GLY A 1 85 ? 10.047 5.863 5.117 1 91.31 85 GLY A N 1
ATOM 658 C CA . GLY A 1 85 ? 11.07 5.379 4.211 1 91.31 85 GLY A CA 1
ATOM 659 C C . GLY A 1 85 ? 10.516 4.91 2.879 1 91.31 85 GLY A C 1
ATOM 660 O O . GLY A 1 85 ? 9.82 5.656 2.189 1 91.31 85 GLY A O 1
ATOM 661 N N . SER A 1 86 ? 10.727 3.619 2.623 1 89.81 86 SER A N 1
ATOM 662 C CA . SER A 1 86 ? 10.203 3.072 1.378 1 89.81 86 SER A CA 1
ATOM 663 C C . SER A 1 86 ? 8.727 2.693 1.521 1 89.81 86 SER A C 1
ATOM 665 O O . SER A 1 86 ? 8.32 2.146 2.547 1 89.81 86 SER A O 1
ATOM 667 N N . VAL A 1 87 ? 8.016 3.035 0.436 1 91.62 87 VAL A N 1
ATOM 668 C CA . VAL A 1 87 ? 6.605 2.652 0.428 1 91.62 87 VAL A CA 1
ATOM 669 C C . VAL A 1 87 ? 6.371 1.562 -0.616 1 91.62 87 VAL A C 1
ATOM 671 O O . VAL A 1 87 ? 5.242 1.354 -1.062 1 91.62 87 VAL A O 1
ATOM 674 N N . ALA A 1 88 ? 7.496 0.937 -1.01 1 91.88 88 ALA A N 1
ATOM 675 C CA . ALA A 1 88 ? 7.395 -0.141 -1.991 1 91.88 88 ALA A CA 1
ATOM 676 C C . ALA A 1 88 ? 6.527 -1.281 -1.465 1 91.88 88 ALA A C 1
ATOM 678 O O . ALA A 1 88 ? 6.621 -1.65 -0.292 1 91.88 88 ALA A O 1
ATOM 679 N N . PRO A 1 89 ? 5.746 -1.854 -2.355 1 92.69 89 PRO A N 1
ATOM 680 C CA . PRO A 1 89 ? 4.828 -2.898 -1.896 1 92.69 89 PRO A CA 1
ATOM 681 C C . PRO A 1 89 ? 5.547 -4.195 -1.533 1 92.69 89 PRO A C 1
ATOM 683 O O . PRO A 1 89 ? 4.98 -5.047 -0.842 1 92.69 89 PRO A O 1
ATOM 686 N N . ILE A 1 90 ? 6.797 -4.414 -2.066 1 88.56 90 ILE A N 1
ATOM 687 C CA . ILE A 1 90 ? 7.59 -5.602 -1.751 1 88.56 90 ILE A CA 1
ATOM 688 C C . ILE A 1 90 ? 9.055 -5.215 -1.597 1 88.56 90 ILE A C 1
ATOM 690 O O . ILE A 1 90 ? 9.5 -4.203 -2.15 1 88.56 90 ILE A O 1
ATOM 694 N N . PRO A 1 91 ? 9.781 -6.043 -0.879 1 84 91 PRO A N 1
ATOM 695 C CA . PRO A 1 91 ? 11.18 -5.695 -0.615 1 84 91 PRO A CA 1
ATOM 696 C C . PRO A 1 91 ? 12.031 -5.652 -1.885 1 84 91 PRO A C 1
ATOM 698 O O . PRO A 1 91 ? 13.008 -4.902 -1.955 1 84 91 PRO A O 1
ATOM 701 N N . CYS A 1 92 ? 11.633 -6.363 -2.873 1 78.56 92 CYS A N 1
ATOM 702 C CA . CYS A 1 92 ? 12.43 -6.453 -4.094 1 78.56 92 CYS A CA 1
ATOM 703 C C . CYS A 1 92 ? 12.5 -5.105 -4.801 1 78.56 92 CYS A C 1
ATOM 705 O O . CYS A 1 92 ? 13.422 -4.852 -5.57 1 78.56 92 CYS A O 1
ATOM 707 N N . LEU A 1 93 ? 11.562 -4.371 -4.488 1 80.44 93 LEU A N 1
ATOM 708 C CA . LEU A 1 93 ? 11.484 -3.09 -5.18 1 80.44 93 LEU A CA 1
ATOM 709 C C . LEU A 1 93 ? 12.203 -2.004 -4.387 1 80.44 93 LEU A C 1
ATOM 711 O O . LEU A 1 93 ? 12.359 -0.877 -4.867 1 80.44 93 LEU A O 1
ATOM 715 N N . GLU A 1 94 ? 12.453 -2.25 -3.051 1 74.31 94 GLU A N 1
ATOM 716 C CA . GLU A 1 94 ? 13.172 -1.254 -2.262 1 74.31 94 GLU A CA 1
ATOM 717 C C . GLU A 1 94 ? 14.641 -1.196 -2.652 1 74.31 94 GLU A C 1
ATOM 719 O O . GLU A 1 94 ? 15.227 -0.114 -2.727 1 74.31 94 GLU A O 1
ATOM 724 N N . SER A 1 95 ? 15.445 -2.316 -2.189 1 60.84 95 SER A N 1
ATOM 725 C CA . SER A 1 95 ? 16.906 -2.299 -2.273 1 60.84 95 SER A CA 1
ATOM 726 C C . SER A 1 95 ? 17.391 -2.896 -3.592 1 60.84 95 SER A C 1
ATOM 728 O O . SER A 1 95 ? 16.656 -3.635 -4.25 1 60.84 95 SER A O 1
ATOM 730 N N . GLU A 1 96 ? 18.438 -2.396 -4.164 1 51 96 GLU A N 1
ATOM 731 C CA . GLU A 1 96 ? 19.234 -2.939 -5.254 1 51 96 GLU A CA 1
ATOM 732 C C . GLU A 1 96 ? 19.406 -4.449 -5.117 1 51 96 GLU A C 1
ATOM 734 O O . GLU A 1 96 ? 19.516 -5.164 -6.117 1 51 96 GLU A O 1
ATOM 739 N N . VAL A 1 97 ? 19.625 -4.816 -3.85 1 45.12 97 VAL A N 1
ATOM 740 C CA . VAL A 1 97 ? 20.016 -6.219 -3.748 1 45.12 97 VAL A CA 1
ATOM 741 C C . VAL A 1 97 ? 18.766 -7.09 -3.586 1 45.12 97 VAL A C 1
ATOM 743 O O . VAL A 1 97 ? 18.062 -6.984 -2.584 1 45.12 97 VAL A O 1
ATOM 746 N N . ASN A 1 98 ? 18.031 -7.266 -4.535 1 50.25 98 ASN A N 1
ATOM 747 C CA . ASN A 1 98 ? 16.922 -8.211 -4.594 1 50.25 98 ASN A CA 1
ATOM 748 C C . ASN A 1 98 ? 17.297 -9.555 -3.975 1 50.25 98 ASN A C 1
ATOM 750 O O . ASN A 1 98 ? 18.141 -10.273 -4.508 1 50.25 98 ASN A O 1
ATOM 754 N N . GLU A 1 99 ? 17.141 -9.719 -2.684 1 51.62 99 GLU A N 1
ATOM 755 C CA . GLU A 1 99 ? 17.531 -10.984 -2.072 1 51.62 99 GLU A CA 1
ATOM 756 C C . GLU A 1 99 ? 16.578 -12.102 -2.457 1 51.62 99 GLU A C 1
ATOM 758 O O . GLU A 1 99 ? 16.672 -13.211 -1.933 1 51.62 99 GLU A O 1
ATOM 763 N N . CYS A 1 100 ? 15.562 -11.633 -3.145 1 57.19 100 CYS A N 1
ATOM 764 C CA . CYS A 1 100 ? 14.711 -12.758 -3.514 1 57.19 100 CYS A CA 1
ATOM 765 C C . CYS A 1 100 ? 15.43 -13.703 -4.469 1 57.19 100 CYS A C 1
ATOM 767 O O . CYS A 1 100 ? 15.898 -13.281 -5.531 1 57.19 100 CYS A O 1
ATOM 769 N N . PRO A 1 101 ? 15.805 -14.82 -3.977 1 55.94 101 PRO A N 1
ATOM 770 C CA . PRO A 1 101 ? 16.516 -15.758 -4.844 1 55.94 101 PRO A CA 1
ATOM 771 C C . PRO A 1 101 ? 15.875 -15.906 -6.219 1 55.94 101 PRO A C 1
ATOM 773 O O . PRO A 1 101 ? 16.547 -16.281 -7.184 1 55.94 101 PRO A O 1
ATOM 776 N N . LEU A 1 102 ? 14.594 -15.547 -6.215 1 58.12 102 LEU A N 1
ATOM 777 C CA . LEU A 1 102 ? 13.938 -15.766 -7.496 1 58.12 102 LEU A CA 1
ATOM 778 C C . LEU A 1 102 ? 13.617 -14.438 -8.18 1 58.12 102 LEU A C 1
ATOM 780 O O . LEU A 1 102 ? 12.812 -14.391 -9.109 1 58.12 102 LEU A O 1
ATOM 784 N N . CYS A 1 103 ? 14.211 -13.367 -7.715 1 53.5 103 CYS A N 1
ATOM 785 C CA . CYS A 1 103 ? 13.93 -12.055 -8.281 1 53.5 103 CYS A CA 1
ATOM 786 C C . CYS A 1 103 ? 14.148 -12.055 -9.789 1 53.5 103 CYS A C 1
ATOM 788 O O . CYS A 1 103 ? 13.352 -11.477 -10.531 1 53.5 103 CYS A O 1
ATOM 790 N N . GLY A 1 104 ? 15.242 -12.641 -10.156 1 53.88 104 GLY A N 1
ATOM 791 C CA . GLY A 1 104 ? 15.602 -12.68 -11.562 1 53.88 104 GLY A CA 1
ATOM 792 C C . GLY A 1 104 ? 14.625 -13.469 -12.406 1 53.88 104 GLY A C 1
ATOM 793 O O . GLY A 1 104 ? 14.562 -13.289 -13.625 1 53.88 104 GLY A O 1
ATOM 794 N N . GLN A 1 105 ? 13.883 -14.242 -11.766 1 59.62 105 GLN A N 1
ATOM 795 C CA . GLN A 1 105 ? 12.938 -15.078 -12.5 1 59.62 105 GLN A CA 1
ATOM 796 C C . GLN A 1 105 ? 11.5 -14.805 -12.055 1 59.62 105 GLN A C 1
ATOM 798 O O . GLN A 1 105 ? 10.594 -15.586 -12.352 1 59.62 105 GLN A O 1
ATOM 803 N N . CYS A 1 106 ? 11.477 -13.578 -11.477 1 75.19 106 CYS A N 1
ATOM 804 C CA . CYS A 1 106 ? 10.148 -13.344 -10.938 1 75.19 106 CYS A CA 1
ATOM 805 C C . CYS A 1 106 ? 9.219 -12.773 -12.008 1 75.19 106 CYS A C 1
ATOM 807 O O . CYS A 1 106 ? 9.383 -11.633 -12.438 1 75.19 106 CYS A O 1
ATOM 809 N N . PHE A 1 107 ? 8.43 -13.562 -12.57 1 80.5 107 PHE A N 1
ATOM 810 C CA . PHE A 1 107 ? 7.477 -13.188 -13.609 1 80.5 107 PHE A CA 1
ATOM 811 C C . PHE A 1 107 ? 6.371 -12.312 -13.031 1 80.5 107 PHE A C 1
ATOM 813 O O . PHE A 1 107 ? 5.605 -11.695 -13.781 1 80.5 107 PHE A O 1
ATOM 820 N N . THR A 1 108 ? 6.406 -12.133 -11.688 1 89.12 108 THR A N 1
ATOM 821 C CA . THR A 1 108 ? 5.387 -11.281 -11.086 1 89.12 108 THR A CA 1
ATOM 822 C C . THR A 1 108 ? 5.941 -9.883 -10.82 1 89.12 108 THR A C 1
ATOM 824 O O . THR A 1 108 ? 5.203 -8.984 -10.414 1 89.12 108 THR A O 1
ATOM 827 N N . LEU A 1 109 ? 7.18 -9.633 -11.062 1 89.19 109 LEU A N 1
ATOM 828 C CA . LEU A 1 109 ? 7.82 -8.352 -10.766 1 89.19 109 LEU A CA 1
ATOM 829 C C . LEU A 1 109 ? 7.113 -7.211 -11.484 1 89.19 109 LEU A C 1
ATOM 831 O O . LEU A 1 109 ? 6.883 -6.152 -10.891 1 89.19 109 LEU A O 1
ATOM 835 N N . PRO A 1 110 ? 6.754 -7.426 -12.781 1 91.31 110 PRO A N 1
ATOM 836 C CA . PRO A 1 110 ? 6.055 -6.332 -13.461 1 91.31 110 PRO A CA 1
ATOM 837 C C . PRO A 1 110 ? 4.762 -5.93 -12.758 1 91.31 110 PRO A C 1
ATOM 839 O O . PRO A 1 110 ? 4.414 -4.746 -12.719 1 91.31 110 PRO A O 1
ATOM 842 N N . PHE A 1 111 ? 4.062 -6.887 -12.234 1 94.69 111 PHE A N 1
ATOM 843 C CA . PHE A 1 111 ? 2.855 -6.582 -11.477 1 94.69 111 PHE A CA 1
ATOM 844 C C . PHE A 1 111 ? 3.182 -5.711 -10.266 1 94.69 111 PHE A C 1
ATOM 846 O O . PHE A 1 111 ? 2.518 -4.699 -10.031 1 94.69 111 PHE A O 1
ATOM 853 N N . TRP A 1 112 ? 4.191 -6.066 -9.516 1 93.94 112 TRP A N 1
ATOM 854 C CA . TRP A 1 112 ? 4.566 -5.348 -8.305 1 93.94 112 TRP A CA 1
ATOM 855 C C . TRP A 1 112 ? 5.098 -3.957 -8.641 1 93.94 112 TRP A C 1
ATOM 857 O O . TRP A 1 112 ? 4.836 -2.994 -7.918 1 93.94 112 TRP A O 1
ATOM 867 N N . THR A 1 113 ? 5.871 -3.926 -9.703 1 93.88 113 THR A N 1
ATOM 868 C CA . THR A 1 113 ? 6.375 -2.637 -10.164 1 93.88 113 THR A CA 1
ATOM 869 C C . THR A 1 113 ? 5.227 -1.706 -10.531 1 93.88 113 THR A C 1
ATOM 871 O O . THR A 1 113 ? 5.242 -0.522 -10.195 1 93.88 113 THR A O 1
ATOM 874 N N . GLY A 1 114 ? 4.234 -2.273 -11.242 1 96.38 114 GLY A N 1
ATOM 875 C CA . GLY A 1 114 ? 3.057 -1.489 -11.578 1 96.38 114 GLY A CA 1
ATOM 876 C C . GLY A 1 114 ? 2.309 -0.988 -10.359 1 96.38 114 GLY A C 1
ATOM 877 O O . GLY A 1 114 ? 1.849 0.155 -10.328 1 96.38 114 GLY A O 1
ATOM 878 N N . LEU A 1 115 ? 2.17 -1.786 -9.398 1 96.56 115 LEU A N 1
ATOM 879 C CA . LEU A 1 115 ? 1.515 -1.387 -8.156 1 96.56 115 LEU A CA 1
ATOM 880 C C . LEU A 1 115 ? 2.287 -0.266 -7.473 1 96.56 115 LEU A C 1
ATOM 882 O O . LEU A 1 115 ? 1.694 0.715 -7.016 1 96.56 115 LEU A O 1
ATOM 886 N N . ASP A 1 116 ? 3.605 -0.446 -7.41 1 95.06 116 ASP A N 1
ATOM 887 C CA . ASP A 1 116 ? 4.48 0.579 -6.848 1 95.06 116 ASP A CA 1
ATOM 888 C C . ASP A 1 116 ? 4.293 1.915 -7.562 1 95.06 116 ASP A C 1
ATOM 890 O O . ASP A 1 116 ? 4.191 2.961 -6.918 1 95.06 116 ASP A O 1
ATOM 894 N N . GLU A 1 117 ? 4.234 1.856 -8.852 1 97 117 GLU A N 1
ATOM 895 C CA . GLU A 1 117 ? 4.09 3.053 -9.672 1 97 117 GLU A CA 1
ATOM 896 C C . GLU A 1 117 ? 2.752 3.742 -9.414 1 97 117 GLU A C 1
ATOM 898 O O . GLU A 1 117 ? 2.695 4.965 -9.273 1 97 117 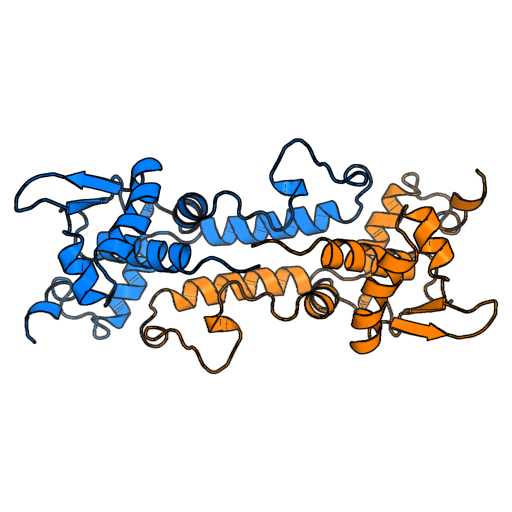GLU A O 1
ATOM 903 N N . VAL A 1 118 ? 1.693 2.998 -9.336 1 97.44 118 VAL A N 1
ATOM 904 C CA . VAL A 1 118 ? 0.37 3.58 -9.141 1 97.44 118 VAL A CA 1
ATOM 905 C C . VAL A 1 118 ? 0.289 4.23 -7.758 1 97.44 118 VAL A C 1
ATOM 907 O O . VAL A 1 118 ? -0.265 5.324 -7.613 1 97.44 118 VAL A O 1
ATOM 910 N N . ILE A 1 119 ? 0.875 3.629 -6.797 1 96.62 119 ILE A N 1
ATOM 911 C CA . ILE A 1 119 ? 0.886 4.164 -5.441 1 96.62 119 ILE A CA 1
ATOM 912 C C . ILE A 1 119 ? 1.669 5.473 -5.41 1 96.62 119 ILE A C 1
ATOM 914 O O . ILE A 1 119 ? 1.167 6.492 -4.926 1 96.62 119 ILE A O 1
ATOM 918 N N . ASN A 1 120 ? 2.852 5.434 -5.965 1 96.81 120 ASN A N 1
ATOM 919 C CA . ASN A 1 120 ? 3.711 6.609 -5.965 1 96.81 120 ASN A CA 1
ATOM 920 C C . ASN A 1 120 ? 3.105 7.75 -6.777 1 96.81 120 ASN A C 1
ATOM 922 O O . ASN A 1 120 ? 3.164 8.914 -6.371 1 96.81 120 ASN A O 1
ATOM 926 N N . GLN A 1 121 ? 2.594 7.387 -7.91 1 98.19 121 GLN A N 1
ATOM 927 C CA . GLN A 1 121 ? 1.977 8.398 -8.758 1 98.19 121 GLN A CA 1
ATOM 928 C C . GLN A 1 121 ? 0.831 9.102 -8.039 1 98.19 121 GLN A C 1
ATOM 930 O O . GLN A 1 121 ? 0.718 10.328 -8.086 1 98.19 121 GLN A O 1
ATOM 935 N N . TYR A 1 122 ? 0.021 8.391 -7.383 1 98.44 122 TYR A N 1
ATOM 936 C CA . TYR A 1 122 ? -1.089 8.984 -6.652 1 98.44 122 TYR A CA 1
ATOM 937 C C . TYR A 1 122 ? -0.581 9.875 -5.52 1 98.44 122 TYR A C 1
ATOM 939 O O . TYR A 1 122 ? -0.974 11.031 -5.406 1 98.44 122 TYR A O 1
ATOM 947 N N . MET A 1 123 ? 0.325 9.359 -4.68 1 97.69 123 MET A N 1
ATOM 948 C CA . MET A 1 123 ? 0.829 10.086 -3.52 1 97.69 123 MET A CA 1
ATOM 949 C C . MET A 1 123 ? 1.528 11.375 -3.945 1 97.69 123 MET A C 1
ATOM 951 O O . MET A 1 123 ? 1.442 12.391 -3.254 1 97.69 123 MET A O 1
ATOM 955 N N . ASP A 1 124 ? 2.178 11.312 -5.145 1 98.25 124 ASP A N 1
ATOM 956 C CA . ASP A 1 124 ? 2.939 12.469 -5.613 1 98.25 124 ASP A CA 1
ATOM 957 C C . ASP A 1 124 ? 2.047 13.438 -6.387 1 98.25 124 ASP A C 1
ATOM 959 O O . ASP A 1 124 ? 2.463 14.555 -6.699 1 98.25 124 ASP A O 1
ATOM 963 N N . SER A 1 125 ? 0.848 13.039 -6.648 1 98.38 125 SER A N 1
ATOM 964 C CA . SER A 1 125 ? -0.077 13.898 -7.379 1 98.38 125 SER A CA 1
ATOM 965 C C . SER A 1 125 ? -0.845 14.812 -6.434 1 98.38 125 SER A C 1
ATOM 967 O O . SER A 1 125 ? -1.449 15.797 -6.867 1 98.38 125 SER A O 1
ATOM 969 N N . VAL A 1 126 ? -0.948 14.508 -5.152 1 98.19 126 VAL A N 1
ATOM 970 C CA . VAL A 1 126 ? -1.663 15.305 -4.16 1 98.19 126 VAL A CA 1
ATOM 971 C C . VAL A 1 126 ? -0.685 16.219 -3.434 1 98.19 126 VAL A C 1
ATOM 973 O O . VAL A 1 126 ? 0.283 15.758 -2.826 1 98.19 126 VAL A O 1
ATOM 976 N N . THR A 1 127 ? -0.94 17.5 -3.492 1 97.81 127 THR A N 1
ATOM 977 C CA . THR A 1 127 ? -0.049 18.469 -2.855 1 97.81 127 THR A CA 1
ATOM 978 C C . THR A 1 127 ? -0.521 18.781 -1.438 1 97.81 127 THR A C 1
ATOM 980 O O . THR A 1 127 ? -1.66 18.484 -1.076 1 97.81 127 THR A O 1
ATOM 983 N N . LEU A 1 128 ? 0.405 19.328 -0.68 1 96.56 128 LEU A N 1
ATOM 984 C CA . LEU A 1 128 ? 0.038 19.797 0.652 1 96.56 128 LEU A CA 1
ATOM 985 C C . LEU A 1 128 ? -1.037 20.875 0.571 1 96.56 128 LEU A C 1
ATOM 987 O O . LEU A 1 128 ? -1.904 20.969 1.444 1 96.56 128 LEU A O 1
ATOM 991 N N . ALA A 1 129 ? -0.993 21.688 -0.488 1 95.44 129 ALA A N 1
ATOM 992 C CA . ALA A 1 129 ? -2.027 22.703 -0.693 1 95.44 129 ALA A CA 1
ATOM 993 C C . ALA A 1 129 ? -3.402 22.062 -0.833 1 95.44 129 ALA A C 1
ATOM 995 O O . ALA A 1 129 ? -4.391 22.578 -0.306 1 95.44 129 ALA A O 1
ATOM 996 N N . ASP A 1 130 ? -3.496 20.953 -1.504 1 95.12 130 ASP A N 1
ATOM 997 C CA . ASP A 1 130 ? -4.746 20.203 -1.645 1 95.12 130 ASP A CA 1
ATOM 998 C C . ASP A 1 130 ? -5.266 19.75 -0.285 1 95.12 130 ASP A C 1
ATOM 1000 O O . ASP A 1 130 ? -6.457 19.891 0.01 1 95.12 130 ASP A O 1
ATOM 1004 N N . LEU A 1 131 ? -4.383 19.25 0.516 1 93.38 131 LEU A N 1
ATOM 1005 C CA . LEU A 1 131 ? -4.75 18.75 1.834 1 93.38 131 LEU A CA 1
ATOM 1006 C C . LEU A 1 131 ? -5.184 19.891 2.752 1 93.38 131 LEU A C 1
ATOM 1008 O O . LEU A 1 131 ? -6.145 19.75 3.514 1 93.38 131 LEU A O 1
ATOM 1012 N N . ALA A 1 132 ? -4.477 20.969 2.705 1 89.75 132 ALA A N 1
ATOM 1013 C CA . ALA A 1 132 ? -4.809 22.141 3.508 1 89.75 132 ALA A CA 1
ATOM 1014 C C . ALA A 1 132 ? -6.176 22.703 3.123 1 89.75 132 ALA A C 1
ATOM 1016 O O . ALA A 1 132 ? -6.93 23.156 3.982 1 89.75 132 ALA A O 1
ATOM 1017 N N . HIS A 1 133 ? -6.473 22.672 1.855 1 87.12 133 HIS A N 1
ATOM 1018 C CA . HIS A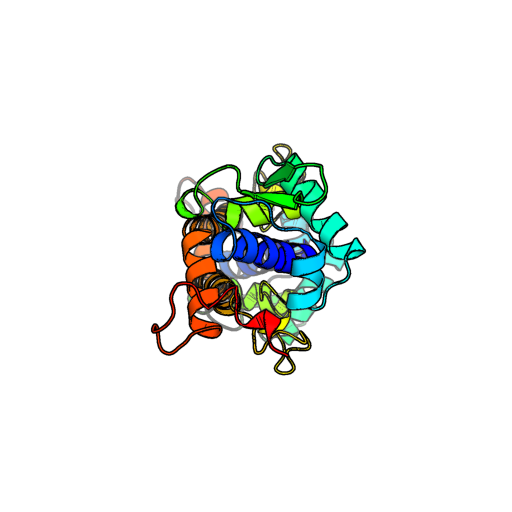 1 133 ? -7.773 23.125 1.377 1 87.12 133 HIS A CA 1
ATOM 1019 C C . HIS A 1 133 ? -8.906 22.281 1.947 1 87.12 133 HIS A C 1
ATOM 1021 O O . HIS A 1 133 ? -9.945 22.812 2.338 1 87.12 133 HIS A O 1
ATOM 1027 N N . SER A 1 134 ? -8.672 21.031 2.025 1 82.75 134 SER A N 1
ATOM 1028 C CA . SER A 1 134 ? -9.648 20.125 2.617 1 82.75 134 SER A CA 1
ATOM 1029 C C . SER A 1 134 ? -9.883 20.453 4.09 1 82.75 134 SER A C 1
ATOM 1031 O O . SER A 1 134 ? -11.016 20.391 4.57 1 82.75 134 SER A O 1
ATOM 1033 N N . LEU A 1 135 ? -8.852 20.75 4.746 1 78.25 135 LEU A N 1
ATOM 1034 C CA . LEU A 1 135 ? -8.922 21.125 6.156 1 78.25 135 LEU A CA 1
ATOM 1035 C C . LEU A 1 135 ? -9.734 22.406 6.332 1 78.25 135 LEU A C 1
ATOM 1037 O O . LEU A 1 135 ? -10.602 22.484 7.203 1 78.25 135 LEU A O 1
ATOM 1041 N N . ARG A 1 136 ? -9.5 23.359 5.488 1 77.56 136 ARG A N 1
ATOM 1042 C CA . ARG A 1 136 ? -10.18 24.656 5.559 1 77.56 136 ARG A CA 1
ATOM 1043 C C . ARG A 1 136 ? -11.68 24.5 5.32 1 77.56 136 ARG A C 1
ATOM 1045 O O . ARG A 1 136 ? -12.492 25.141 5.977 1 77.56 136 ARG A O 1
ATOM 1052 N N . ASN A 1 137 ? -12.008 23.578 4.418 1 75.25 137 ASN A N 1
ATOM 1053 C CA . ASN A 1 137 ? -13.406 23.359 4.062 1 75.25 137 ASN A CA 1
ATOM 1054 C C . ASN A 1 137 ? -14.18 22.734 5.211 1 75.25 137 ASN A C 1
ATOM 1056 O O . ASN A 1 137 ? -15.375 22.969 5.367 1 75.25 137 ASN A O 1
ATOM 1060 N N . ILE A 1 138 ? -13.508 21.969 5.957 1 70.69 138 ILE A N 1
ATOM 1061 C CA . ILE A 1 138 ? -14.172 21.344 7.09 1 70.69 138 ILE A CA 1
ATOM 1062 C C . ILE A 1 138 ? -14.297 22.328 8.242 1 70.69 138 ILE A C 1
ATOM 1064 O O . ILE A 1 138 ? -15.289 22.328 8.977 1 70.69 138 ILE A O 1
ATOM 1068 N N . GLN A 1 139 ? -13.344 23.109 8.414 1 66.12 139 GLN A N 1
ATOM 1069 C CA . GLN A 1 139 ? -13.344 24.094 9.5 1 66.12 139 GLN A CA 1
ATOM 1070 C C . GLN A 1 139 ? -14.273 25.266 9.195 1 66.12 139 GLN A C 1
ATOM 1072 O O . GLN A 1 139 ? -14.906 25.812 10.102 1 66.12 139 GLN A O 1
ATOM 1077 N N . ASP A 1 140 ? -14.352 25.766 7.918 1 63.69 140 ASP A N 1
ATOM 1078 C CA . ASP A 1 140 ? -15.203 26.891 7.512 1 63.69 140 ASP A CA 1
ATOM 1079 C C . ASP A 1 140 ? -16 26.531 6.258 1 63.69 140 ASP A C 1
ATOM 1081 O O . ASP A 1 140 ? -15.688 27 5.164 1 63.69 140 ASP A O 1
ATOM 1085 N N . PRO A 1 141 ? -17.031 25.594 6.395 1 59.22 141 PRO A N 1
ATOM 1086 C CA . PRO A 1 141 ? -17.75 25.156 5.195 1 59.22 141 PRO A CA 1
ATOM 1087 C C . PRO A 1 141 ? -18.359 26.328 4.422 1 59.22 141 PRO A C 1
ATOM 1089 O O . PRO A 1 141 ? -18.562 26.219 3.207 1 59.22 141 PRO A O 1
ATOM 1092 N N . ASP A 1 142 ? -18.891 27.312 5.066 1 55.91 142 ASP A N 1
ATOM 1093 C CA . ASP A 1 142 ? -19.578 28.422 4.402 1 55.91 142 ASP A CA 1
ATOM 1094 C C . ASP A 1 142 ? -18.578 29.359 3.74 1 55.91 142 ASP A C 1
ATOM 1096 O O . ASP A 1 142 ? -18.969 30.25 2.971 1 55.91 142 ASP A O 1
ATOM 1100 N N . GLY A 1 143 ? -17.375 29.047 3.33 1 52.19 143 GLY A N 1
ATOM 1101 C CA . GLY A 1 143 ? -16.391 29.844 2.617 1 52.19 143 GLY A CA 1
ATOM 1102 C C . GLY A 1 143 ? -16.266 31.266 3.164 1 52.19 143 GLY A C 1
ATOM 1103 O O . GLY A 1 143 ? -15.773 32.156 2.477 1 52.19 143 GLY A O 1
ATOM 1104 N N . GLN A 1 144 ? -17.078 31.812 4.113 1 44.59 144 GLN A N 1
ATOM 1105 C CA . GLN A 1 144 ? -17.062 33.25 4.426 1 44.59 144 GLN A CA 1
ATOM 1106 C C . GLN A 1 144 ? -15.688 33.688 4.922 1 44.59 144 GLN A C 1
ATOM 1108 O O . GLN A 1 144 ? -15.211 34.75 4.566 1 44.59 144 GLN A O 1
ATOM 1113 N N . ASN A 1 145 ? -15.227 33.469 6.23 1 38.28 145 ASN A N 1
ATOM 1114 C CA . ASN A 1 145 ? -14.094 34.156 6.848 1 38.28 145 ASN A CA 1
ATOM 1115 C C . ASN A 1 145 ? -12.781 33.438 6.547 1 38.28 145 ASN A C 1
ATOM 1117 O O . ASN A 1 145 ? -12.508 32.375 7.09 1 38.28 145 ASN A O 1
ATOM 1121 N N . PRO A 1 146 ? -12.195 33.719 5.34 1 42.06 146 PRO A N 1
ATOM 1122 C CA . PRO A 1 146 ? -10.891 33.188 4.961 1 42.06 146 PRO A CA 1
ATOM 1123 C C . PRO A 1 146 ? -9.914 33.125 6.137 1 42.06 146 PRO A C 1
ATOM 1125 O O . PRO A 1 146 ? -9.031 32.25 6.168 1 42.06 146 PRO A O 1
ATOM 1128 N N . SER A 1 147 ? -9.742 34.312 6.852 1 38.97 147 SER A N 1
ATOM 1129 C CA . SER A 1 147 ? -8.812 34.5 7.957 1 38.97 147 SER A CA 1
ATOM 1130 C C . SER A 1 147 ? -9.203 33.625 9.164 1 38.97 147 SER A C 1
ATOM 1132 O O . SER A 1 147 ? -8.461 33.562 10.141 1 38.97 147 SER A O 1
ATOM 1134 N N . ALA A 1 148 ? -10.461 33.219 9.289 1 40.41 148 ALA A N 1
ATOM 1135 C CA . ALA A 1 148 ? -11.094 32.75 10.516 1 40.41 148 ALA A CA 1
ATOM 1136 C C . ALA A 1 148 ? -10.672 31.312 10.828 1 40.41 148 ALA A C 1
ATOM 1138 O O . ALA A 1 148 ? -10.883 30.812 11.938 1 40.41 148 ALA A O 1
ATOM 1139 N N . GLY A 1 149 ? -10.359 30.578 9.82 1 41.41 149 GLY A N 1
ATOM 1140 C CA . GLY A 1 149 ? -10.219 29.172 10.141 1 41.41 149 GLY A CA 1
ATOM 1141 C C . GLY A 1 149 ? -9.234 28.922 11.266 1 41.41 149 GLY A C 1
ATOM 1142 O O . GLY A 1 149 ? -9.367 27.953 12.016 1 41.41 149 GLY A O 1
ATOM 1143 N N . CYS A 1 150 ? -8.031 29.531 11.203 1 43.81 150 CYS A N 1
ATOM 1144 C CA . CYS A 1 150 ? -7.074 29.359 12.289 1 43.81 150 CYS A CA 1
ATOM 1145 C C . CYS A 1 150 ? -7.543 30.062 13.555 1 43.81 150 CYS A C 1
ATOM 1147 O O . CYS A 1 150 ? -7.055 29.766 14.648 1 43.81 150 CYS A O 1
ATOM 1149 N N . SER A 1 151 ? -8.359 31.188 13.547 1 37.44 151 SER A N 1
ATOM 1150 C CA . SER A 1 151 ? -8.758 32 14.688 1 37.44 151 SER A CA 1
ATOM 1151 C C . SER A 1 151 ? -9.781 31.297 15.555 1 37.44 151 SER A C 1
ATOM 1153 O O . SER A 1 151 ? -9.883 31.562 16.75 1 37.44 151 SER A O 1
ATOM 1155 N N . ALA A 1 152 ? -10.742 30.578 15 1 40.69 152 ALA A N 1
ATOM 1156 C CA . ALA A 1 152 ? -11.898 30.156 15.797 1 40.69 152 ALA A CA 1
ATOM 1157 C C . ALA A 1 152 ? -11.469 29.219 16.922 1 40.69 152 ALA A C 1
ATOM 1159 O O . ALA A 1 152 ? -12.297 28.812 17.734 1 40.69 152 ALA A O 1
ATOM 1160 N N . LEU A 1 153 ? -10.344 28.625 16.844 1 38.53 153 LEU A N 1
ATOM 1161 C CA . LEU A 1 153 ? -10.07 27.75 17.984 1 38.53 153 LEU A CA 1
ATOM 1162 C C . LEU A 1 153 ? -9.836 28.562 19.25 1 38.53 153 LEU A C 1
ATOM 1164 O O . LEU A 1 153 ? -9.602 28 20.328 1 38.53 153 LEU A O 1
ATOM 1168 N N . LYS A 1 154 ? -9.758 30.016 19.219 1 34 154 LYS A N 1
ATOM 1169 C CA . LYS A 1 154 ? -9.539 30.812 20.422 1 34 154 LYS A CA 1
ATOM 1170 C C . LYS A 1 154 ? -10.805 30.891 21.266 1 34 154 LYS A C 1
ATOM 1172 O O . LYS A 1 154 ? -10.758 31.312 22.422 1 34 154 LYS A O 1
ATOM 1177 N N . ASN A 1 155 ? -12 30.859 20.703 1 30.61 155 ASN A N 1
ATOM 1178 C CA . ASN A 1 155 ? -13.078 31.344 21.562 1 30.61 155 ASN A CA 1
ATOM 1179 C C . ASN A 1 155 ? -13.523 30.281 22.562 1 30.61 155 ASN A C 1
ATOM 1181 O O . ASN A 1 155 ? -14.25 30.578 23.516 1 30.61 155 ASN A O 1
ATOM 1185 N N . ASN A 1 156 ? -13.406 28.938 22.359 1 28.02 156 ASN A N 1
ATOM 1186 C CA . ASN A 1 156 ? -13.953 28.406 23.609 1 28.02 156 ASN A CA 1
ATOM 1187 C C . ASN A 1 156 ? -12.93 28.469 24.734 1 28.02 156 ASN A C 1
ATOM 1189 O O . ASN A 1 156 ? -11.75 28.156 24.531 1 28.02 156 ASN A O 1
ATOM 1193 N N . MET B 1 1 ? 4.266 -0.068 3.713 1 53.97 1 MET B N 1
ATOM 1194 C CA . MET B 1 1 ? 3.141 -0.976 3.496 1 53.97 1 MET B CA 1
ATOM 1195 C C . MET B 1 1 ? 3.555 -2.154 2.621 1 53.97 1 MET B C 1
ATOM 1197 O O . MET B 1 1 ? 3.896 -1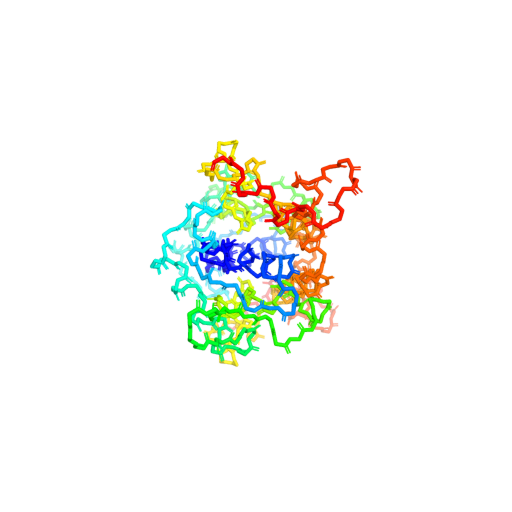.975 1.451 1 53.97 1 MET B O 1
ATOM 1201 N N . LYS B 1 2 ? 3.852 -3.355 3.266 1 82.5 2 LYS B N 1
ATOM 1202 C CA . LYS B 1 2 ? 4.469 -4.383 2.436 1 82.5 2 LYS B CA 1
ATOM 1203 C C . LYS B 1 2 ? 3.625 -5.652 2.41 1 82.5 2 LYS B C 1
ATOM 1205 O O . LYS B 1 2 ? 3.082 -6.062 3.438 1 82.5 2 LYS B O 1
ATOM 1210 N N . PHE B 1 3 ? 3.342 -6.082 1.278 1 91.56 3 PHE B N 1
ATOM 1211 C CA . PHE B 1 3 ? 2.771 -7.418 1.133 1 91.56 3 PHE B CA 1
ATOM 1212 C C . PHE B 1 3 ? 3.727 -8.477 1.674 1 91.56 3 PHE B C 1
ATOM 1214 O O . PHE B 1 3 ? 4.945 -8.344 1.55 1 91.56 3 PHE B O 1
ATOM 1221 N N . SER B 1 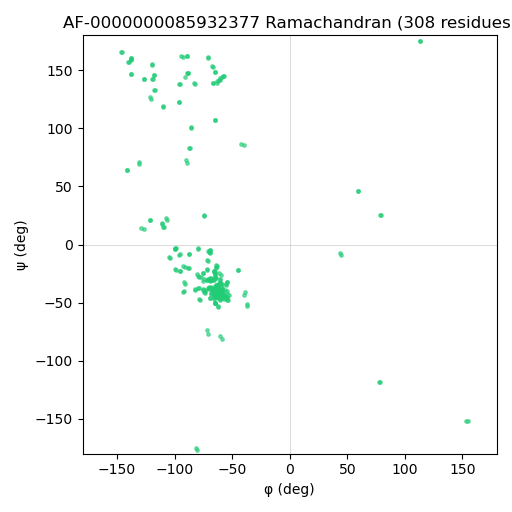4 ? 3.104 -9.461 2.277 1 91.25 4 SER B N 1
ATOM 1222 C CA . SER B 1 4 ? 3.904 -10.523 2.881 1 91.25 4 SER B CA 1
ATOM 1223 C C . SER B 1 4 ? 4.555 -11.398 1.814 1 91.25 4 SER B C 1
ATOM 1225 O O . SER B 1 4 ? 4.125 -11.406 0.661 1 91.25 4 SER B O 1
ATOM 1227 N N . THR B 1 5 ? 5.574 -12.117 2.234 1 89.19 5 THR B N 1
ATOM 1228 C CA . THR B 1 5 ? 6.207 -13.117 1.382 1 89.19 5 THR B CA 1
ATOM 1229 C C . THR B 1 5 ? 5.199 -14.18 0.96 1 89.19 5 THR B C 1
ATOM 1231 O O . THR B 1 5 ? 5.195 -14.625 -0.191 1 89.19 5 THR B O 1
ATOM 1234 N N . ARG B 1 6 ? 4.273 -14.461 1.863 1 91.81 6 ARG B N 1
ATOM 1235 C CA . ARG B 1 6 ? 3.252 -15.461 1.569 1 91.81 6 ARG B CA 1
ATOM 1236 C C . ARG B 1 6 ? 2.35 -15 0.428 1 91.81 6 ARG B C 1
ATOM 1238 O O . ARG B 1 6 ? 1.999 -15.797 -0.449 1 91.81 6 ARG B O 1
ATOM 1245 N N . SER B 1 7 ? 2.02 -13.766 0.483 1 94 7 SER B N 1
ATOM 1246 C CA . SER B 1 7 ? 1.155 -13.234 -0.566 1 94 7 SER B CA 1
ATOM 1247 C C . SER B 1 7 ? 1.853 -13.258 -1.922 1 94 7 SER B C 1
ATOM 1249 O O . SER B 1 7 ? 1.221 -13.531 -2.945 1 94 7 SER B O 1
ATOM 1251 N N . ARG B 1 8 ? 3.145 -12.984 -1.928 1 91.44 8 ARG B N 1
ATOM 1252 C CA . ARG B 1 8 ? 3.92 -13.039 -3.162 1 91.44 8 ARG B CA 1
ATOM 1253 C C . ARG B 1 8 ? 3.957 -14.453 -3.73 1 91.44 8 ARG B C 1
ATOM 1255 O O . ARG B 1 8 ? 3.723 -14.656 -4.922 1 91.44 8 ARG B O 1
ATOM 1262 N N . TYR B 1 9 ? 4.16 -15.352 -2.889 1 91.94 9 TYR B N 1
ATOM 1263 C CA . TYR B 1 9 ? 4.234 -16.75 -3.324 1 91.94 9 TYR B CA 1
ATOM 1264 C C . TYR B 1 9 ? 2.857 -17.266 -3.711 1 91.94 9 TYR B C 1
ATOM 1266 O O . TYR B 1 9 ? 2.738 -18.141 -4.582 1 91.94 9 TYR B O 1
ATOM 1274 N N . ALA B 1 10 ? 1.844 -16.734 -3.055 1 95.25 10 ALA B N 1
ATOM 1275 C CA . ALA B 1 10 ? 0.486 -17.109 -3.441 1 95.25 10 ALA B CA 1
ATOM 1276 C C . ALA B 1 10 ? 0.2 -16.719 -4.887 1 95.25 10 ALA B C 1
ATOM 1278 O O . ALA B 1 10 ? -0.378 -17.5 -5.645 1 95.25 10 ALA B O 1
ATOM 1279 N N . LEU B 1 11 ? 0.653 -15.547 -5.234 1 94.38 11 LEU B N 1
ATOM 1280 C CA . LEU B 1 11 ? 0.475 -15.094 -6.609 1 94.38 11 LEU B CA 1
ATOM 1281 C C . LEU B 1 11 ? 1.216 -16 -7.582 1 94.38 11 LEU B C 1
ATOM 1283 O O . LEU B 1 11 ? 0.673 -16.375 -8.625 1 94.38 11 LEU B O 1
ATOM 1287 N N . ARG B 1 12 ? 2.359 -16.391 -7.242 1 90.94 12 ARG B N 1
ATOM 1288 C CA . ARG B 1 12 ? 3.172 -17.266 -8.078 1 90.94 12 ARG B CA 1
ATOM 1289 C C . ARG B 1 12 ? 2.531 -18.641 -8.211 1 90.94 12 ARG B C 1
ATOM 1291 O O . ARG B 1 12 ? 2.484 -19.219 -9.305 1 90.94 12 ARG B O 1
ATOM 1298 N N . LEU B 1 13 ? 2.121 -19.156 -7.082 1 92.75 13 LEU B N 1
ATOM 1299 C CA . LEU B 1 13 ? 1.468 -20.453 -7.074 1 92.75 13 LEU B CA 1
ATOM 1300 C C . LEU B 1 13 ? 0.24 -20.453 -7.98 1 92.75 13 LEU B C 1
ATOM 1302 O O . LEU B 1 13 ? 0.074 -21.359 -8.805 1 92.75 13 LEU B O 1
ATOM 1306 N N . MET B 1 14 ? -0.576 -19.453 -7.867 1 95.12 14 MET B N 1
ATOM 1307 C CA . MET B 1 14 ? -1.794 -19.359 -8.664 1 95.12 14 MET B CA 1
ATOM 1308 C C . MET B 1 14 ? -1.464 -19.234 -10.148 1 95.12 14 MET B C 1
ATOM 1310 O O . MET B 1 14 ? -2.146 -19.828 -10.992 1 95.12 14 MET B O 1
ATOM 1314 N N . ALA B 1 15 ? -0.432 -18.484 -10.453 1 92.44 15 ALA B N 1
ATOM 1315 C CA . ALA B 1 15 ? -0.014 -18.312 -11.844 1 92.44 15 ALA B CA 1
ATOM 1316 C C . ALA B 1 15 ? 0.444 -19.656 -12.438 1 92.44 15 ALA B C 1
ATOM 1318 O O . ALA B 1 15 ? 0.16 -19.953 -13.594 1 92.44 15 ALA B O 1
ATOM 1319 N N . GLU B 1 16 ? 1.104 -20.391 -11.648 1 89.5 16 GLU B N 1
ATOM 1320 C CA . GLU B 1 16 ? 1.553 -21.719 -12.102 1 89.5 16 GLU B CA 1
ATOM 1321 C C . GLU B 1 16 ? 0.369 -22.641 -12.375 1 89.5 16 GLU B C 1
ATOM 1323 O O . GLU B 1 16 ? 0.356 -23.359 -13.375 1 89.5 16 GLU B O 1
ATOM 1328 N N . LEU B 1 17 ? -0.568 -22.625 -11.508 1 92.56 17 LEU B N 1
ATOM 1329 C CA . LEU B 1 17 ? -1.767 -23.438 -11.711 1 92.56 17 LEU B CA 1
ATOM 1330 C C . LEU B 1 17 ? -2.467 -23.031 -13.008 1 92.56 17 LEU B C 1
ATOM 1332 O O . LEU B 1 17 ? -2.971 -23.906 -13.734 1 92.56 17 LEU B O 1
ATOM 1336 N N . ALA B 1 18 ? -2.49 -21.766 -13.273 1 92.62 18 ALA B N 1
ATOM 1337 C CA . ALA B 1 18 ? -3.152 -21.266 -14.469 1 92.62 18 ALA B CA 1
ATOM 1338 C C . ALA B 1 18 ? -2.379 -21.641 -15.727 1 92.62 18 ALA B C 1
ATOM 1340 O O . ALA B 1 18 ? -2.977 -21.922 -16.766 1 92.62 18 ALA B O 1
ATOM 1341 N N . CYS B 1 19 ? -1.07 -21.641 -15.672 1 85.44 19 CYS B N 1
ATOM 1342 C CA . CYS B 1 19 ? -0.195 -21.859 -16.812 1 85.44 19 CYS B CA 1
ATOM 1343 C C . CYS B 1 19 ? -0.101 -23.344 -17.141 1 85.44 19 CYS B C 1
ATOM 1345 O O . CYS B 1 19 ? -0.17 -23.734 -18.312 1 85.44 19 CYS B O 1
ATOM 1347 N N . CYS B 1 20 ? 0.109 -24.156 -16.172 1 75.12 20 CYS B N 1
ATOM 1348 C CA . CYS B 1 20 ? 0.486 -25.562 -16.375 1 75.12 20 CYS B CA 1
ATOM 1349 C C . CYS B 1 20 ? -0.745 -26.453 -16.406 1 75.12 20 CYS B C 1
ATOM 1351 O O . CYS B 1 20 ? -0.728 -27.516 -17.047 1 75.12 20 CYS B O 1
ATOM 1353 N N . ALA B 1 21 ? -1.762 -26.125 -15.688 1 65.5 21 ALA B N 1
ATOM 1354 C CA . ALA B 1 21 ? -2.811 -27.125 -15.555 1 65.5 21 ALA B CA 1
ATOM 1355 C C . ALA B 1 21 ? -4.195 -26.484 -15.586 1 65.5 21 ALA B C 1
ATOM 1357 O O . ALA B 1 21 ? -4.953 -26.578 -14.625 1 65.5 21 ALA B O 1
ATOM 1358 N N . PRO B 1 22 ? -4.535 -25.875 -16.719 1 66.81 22 PRO B N 1
ATOM 1359 C CA . PRO B 1 22 ? -5.84 -25.219 -16.672 1 66.81 22 PRO B CA 1
ATOM 1360 C C . PRO B 1 22 ? -6.984 -26.203 -16.406 1 66.81 22 PRO B C 1
ATOM 1362 O O . PRO B 1 22 ? -7.969 -25.844 -15.758 1 66.81 22 PRO B O 1
ATOM 1365 N N . ASP B 1 23 ? -6.746 -27.406 -16.75 1 73.88 23 ASP B N 1
ATOM 1366 C CA . ASP B 1 23 ? -7.883 -28.312 -16.594 1 73.88 23 ASP B CA 1
ATOM 1367 C C . ASP B 1 23 ? -7.488 -29.562 -15.812 1 73.88 23 ASP B C 1
ATOM 1369 O O . ASP B 1 23 ? -8.242 -30.547 -15.781 1 73.88 23 ASP B O 1
ATOM 1373 N N . LYS B 1 24 ? -6.328 -29.531 -15.156 1 83.94 24 LYS B N 1
ATOM 1374 C CA . LYS B 1 24 ? -5.895 -30.688 -14.391 1 83.94 24 LYS B CA 1
ATOM 1375 C C . LYS B 1 24 ? -5.293 -30.281 -13.047 1 83.94 24 LYS B C 1
ATOM 1377 O O . LYS B 1 24 ? -4.68 -29.219 -12.945 1 83.94 24 LYS B O 1
ATOM 1382 N N . PRO B 1 25 ? -5.531 -31.172 -12.117 1 92.75 25 PRO B N 1
ATOM 1383 C CA . PRO B 1 25 ? -4.902 -30.891 -10.82 1 92.75 25 PRO B CA 1
ATOM 1384 C C . PRO B 1 25 ? -3.379 -30.984 -10.875 1 92.75 25 PRO B C 1
ATOM 1386 O O . PRO B 1 25 ? -2.832 -31.828 -11.602 1 92.75 25 PRO B O 1
ATOM 1389 N N . LEU B 1 26 ? -2.713 -30.094 -10.242 1 92.94 26 LEU B N 1
ATOM 1390 C CA . LEU B 1 26 ? -1.259 -30.062 -10.133 1 92.94 26 LEU B CA 1
ATOM 1391 C C . LEU B 1 26 ? -0.821 -30.375 -8.703 1 92.94 26 LEU B C 1
ATOM 1393 O O . LEU B 1 26 ? -1.218 -29.688 -7.762 1 92.94 26 LEU B O 1
ATOM 1397 N N . PRO B 1 27 ? -0.056 -31.484 -8.57 1 93.94 27 PRO B N 1
ATOM 1398 C CA . PRO B 1 27 ? 0.443 -31.781 -7.223 1 93.94 27 PRO B CA 1
ATOM 1399 C C . PRO B 1 27 ? 1.376 -30.688 -6.688 1 93.94 27 PRO B C 1
ATOM 1401 O O . PRO B 1 27 ? 2.195 -30.156 -7.434 1 93.94 27 PRO B O 1
ATOM 1404 N N . LEU B 1 28 ? 1.245 -30.375 -5.387 1 93.88 28 LEU B N 1
ATOM 1405 C CA . LEU B 1 28 ? 2.092 -29.359 -4.773 1 93.88 28 LEU B CA 1
ATOM 1406 C C . LEU B 1 28 ? 3.562 -29.75 -4.855 1 93.88 28 LEU B C 1
ATOM 1408 O O . LEU B 1 28 ? 4.438 -28.891 -4.93 1 93.88 28 LEU B O 1
ATOM 1412 N N . LYS B 1 29 ? 3.797 -31.031 -4.848 1 92.94 29 LYS B N 1
ATOM 1413 C CA . LYS B 1 29 ? 5.168 -31.531 -4.949 1 92.94 29 LYS B CA 1
ATOM 1414 C C . LYS B 1 29 ? 5.832 -31.031 -6.23 1 92.94 29 LYS B C 1
ATOM 1416 O O . LYS B 1 29 ? 7.012 -30.672 -6.223 1 92.94 29 LYS B O 1
ATOM 1421 N N . GLU B 1 30 ? 5.125 -31.062 -7.281 1 90.19 30 GLU B N 1
ATOM 1422 C CA . GLU B 1 30 ? 5.652 -30.578 -8.555 1 90.19 30 GLU B CA 1
ATOM 1423 C C . GLU B 1 30 ? 5.969 -29.094 -8.5 1 90.19 30 GLU B C 1
ATOM 1425 O O . GLU B 1 30 ? 7.023 -28.656 -8.977 1 90.19 30 GLU B O 1
ATOM 1430 N N . ILE B 1 31 ? 5.094 -28.375 -7.926 1 88.38 31 ILE B N 1
ATOM 1431 C CA . ILE B 1 31 ? 5.289 -26.922 -7.789 1 88.38 31 ILE B CA 1
ATOM 1432 C C . ILE B 1 31 ? 6.484 -26.656 -6.879 1 88.38 31 ILE B C 1
ATOM 1434 O O . ILE B 1 31 ? 7.301 -25.781 -7.164 1 88.38 31 ILE B O 1
ATOM 1438 N N . SER B 1 32 ? 6.551 -27.375 -5.828 1 92.5 32 SER B N 1
ATOM 1439 C CA . SER B 1 32 ? 7.656 -27.25 -4.883 1 92.5 32 SER B CA 1
ATOM 1440 C C . SER B 1 32 ? 9 -27.422 -5.586 1 92.5 32 SER B C 1
ATOM 1442 O O . SER B 1 32 ? 9.922 -26.625 -5.363 1 92.5 32 SER B O 1
ATOM 1444 N N . GLU B 1 33 ? 9.125 -28.344 -6.453 1 87.62 33 GLU B N 1
ATOM 1445 C CA . GLU B 1 33 ? 10.359 -28.625 -7.176 1 87.62 33 GLU B CA 1
ATOM 1446 C C . GLU B 1 33 ? 10.672 -27.531 -8.195 1 87.62 33 GLU B C 1
ATOM 1448 O O . GLU B 1 33 ? 11.82 -27.094 -8.32 1 87.62 33 GLU B O 1
ATOM 1453 N N . ARG B 1 34 ? 9.68 -27.062 -8.781 1 80.69 34 ARG B N 1
ATOM 1454 C CA . ARG B 1 34 ? 9.867 -26.078 -9.836 1 80.69 34 ARG B CA 1
ATOM 1455 C C . ARG B 1 34 ? 10.234 -24.719 -9.25 1 80.69 34 ARG B C 1
ATOM 1457 O O . ARG B 1 34 ? 11.094 -24.016 -9.781 1 80.69 34 ARG B O 1
ATOM 1464 N N . GLN B 1 35 ? 9.586 -24.359 -8.164 1 81.56 35 GLN B N 1
ATOM 1465 C CA . GLN B 1 35 ? 9.75 -23.016 -7.613 1 81.56 35 GLN B CA 1
ATOM 1466 C C . GLN B 1 35 ? 10.734 -23.016 -6.445 1 81.56 35 GLN B C 1
ATOM 1468 O O . GLN B 1 35 ? 11.062 -21.969 -5.902 1 81.56 35 GLN B O 1
ATOM 1473 N N . GLN B 1 36 ? 11.227 -24.203 -6.078 1 84 36 GLN B N 1
ATOM 1474 C CA . GLN B 1 36 ? 12.203 -24.328 -5.004 1 84 36 GLN B CA 1
ATOM 1475 C C . GLN B 1 36 ? 11.656 -23.781 -3.689 1 84 36 GLN B C 1
ATOM 1477 O O . GLN B 1 36 ? 12.312 -22.984 -3.02 1 84 36 GLN B O 1
ATOM 1482 N N . LEU B 1 37 ? 10.43 -24.172 -3.4 1 89.06 37 LEU B N 1
ATOM 1483 C CA . LEU B 1 37 ? 9.766 -23.922 -2.125 1 89.06 37 LEU B CA 1
ATOM 1484 C C . LEU B 1 37 ? 9.422 -25.234 -1.425 1 89.06 37 LEU B C 1
ATOM 1486 O O . LEU B 1 37 ? 9.156 -26.234 -2.082 1 89.06 37 LEU B O 1
ATOM 1490 N N . SER B 1 38 ? 9.5 -25.188 -0.193 1 93.06 38 SER B N 1
ATOM 1491 C CA . SER B 1 38 ? 9.164 -26.406 0.533 1 93.06 38 SER B CA 1
ATOM 1492 C C . SER B 1 38 ? 7.691 -26.781 0.349 1 93.06 38 SER B C 1
ATOM 1494 O O . SER B 1 38 ? 6.844 -25.891 0.19 1 93.06 38 SER B O 1
ATOM 1496 N N . LEU B 1 39 ? 7.488 -28.078 0.381 1 94.38 39 LEU B N 1
ATOM 1497 C CA . LEU B 1 39 ? 6.113 -28.562 0.315 1 94.38 39 LEU B CA 1
ATOM 1498 C C . LEU B 1 39 ? 5.293 -28.016 1.483 1 94.38 39 LEU B C 1
ATOM 1500 O O . LEU B 1 39 ? 4.137 -27.625 1.308 1 94.38 39 LEU B O 1
ATOM 1504 N N . LYS B 1 40 ? 5.867 -27.984 2.582 1 95.81 40 LYS B N 1
ATOM 1505 C CA . LYS B 1 40 ? 5.199 -27.469 3.777 1 95.81 40 LYS B CA 1
ATOM 1506 C C . LYS B 1 40 ? 4.781 -26.016 3.6 1 95.81 40 LYS B C 1
ATOM 1508 O O . LYS B 1 40 ? 3.668 -25.641 3.971 1 95.81 40 LYS B O 1
ATOM 1513 N N . TYR B 1 41 ? 5.637 -25.281 3.092 1 95 41 TYR B N 1
ATOM 1514 C CA . TYR B 1 41 ? 5.352 -23.875 2.869 1 95 41 TYR B CA 1
ATOM 1515 C C . TYR B 1 41 ? 4.219 -23.703 1.863 1 95 41 TYR B C 1
ATOM 1517 O O . TYR B 1 41 ? 3.322 -22.875 2.064 1 95 41 TYR B O 1
ATOM 1525 N N . LEU B 1 42 ? 4.258 -24.438 0.791 1 95.5 42 LEU B N 1
ATOM 1526 C CA . LEU B 1 42 ? 3.209 -24.375 -0.222 1 95.5 42 LEU B CA 1
ATOM 1527 C C . LEU B 1 42 ? 1.864 -24.797 0.362 1 95.5 42 LEU B C 1
ATOM 1529 O O . LEU B 1 42 ? 0.824 -24.25 -0.01 1 95.5 42 LEU B O 1
ATOM 1533 N N . GLU B 1 43 ? 1.857 -25.734 1.257 1 95.94 43 GLU B N 1
ATOM 1534 C CA . GLU B 1 43 ? 0.631 -26.141 1.933 1 95.94 43 GLU B CA 1
ATOM 1535 C C . GLU B 1 43 ? 0.054 -25.016 2.773 1 95.94 43 GLU B C 1
ATOM 1537 O O . GLU B 1 43 ? -1.164 -24.828 2.834 1 95.94 43 GLU B O 1
ATOM 1542 N N . GLN B 1 44 ? 0.898 -24.234 3.334 1 96.44 44 GLN B N 1
ATOM 1543 C CA . GLN B 1 44 ? 0.472 -23.094 4.133 1 96.44 44 GLN B CA 1
ATOM 1544 C C . GLN B 1 44 ? -0.158 -22.016 3.256 1 96.44 44 GLN B C 1
ATOM 1546 O O . GLN B 1 44 ? -1.05 -21.297 3.699 1 96.44 44 GLN B O 1
ATOM 1551 N N . ILE B 1 45 ? 0.301 -21.953 2.07 1 96.94 45 ILE B N 1
ATOM 1552 C CA . ILE B 1 45 ? -0.169 -20.922 1.144 1 96.94 45 ILE B CA 1
ATOM 1553 C C . ILE B 1 45 ? -1.487 -21.359 0.512 1 96.94 45 ILE B C 1
ATOM 1555 O O . ILE B 1 45 ? -2.416 -20.562 0.377 1 96.94 45 ILE B O 1
ATOM 1559 N N . VAL B 1 46 ? -1.598 -22.656 0.198 1 97.19 46 VAL B N 1
ATOM 1560 C CA . VAL B 1 46 ? -2.75 -23.125 -0.565 1 97.19 46 VAL B CA 1
ATOM 1561 C C . VAL B 1 46 ? -3.977 -23.188 0.342 1 97.19 46 VAL B C 1
ATOM 1563 O O . VAL B 1 46 ? -5.113 -23.078 -0.128 1 97.19 46 VAL B O 1
ATOM 1566 N N . THR B 1 47 ? -3.785 -23.328 1.603 1 97.31 47 THR B N 1
ATOM 1567 C CA . THR B 1 47 ? -4.883 -23.516 2.545 1 97.31 47 THR B CA 1
ATOM 1568 C C . THR B 1 47 ? -5.809 -22.297 2.541 1 97.31 47 THR B C 1
ATOM 1570 O O . THR B 1 47 ? -7.012 -22.422 2.301 1 97.31 47 THR B O 1
ATOM 1573 N N . PRO B 1 48 ? -5.273 -21.109 2.738 1 97.88 48 PRO B N 1
ATOM 1574 C CA . PRO B 1 48 ? -6.18 -19.969 2.684 1 97.88 48 PRO B CA 1
ATOM 1575 C C . PRO B 1 48 ? -6.766 -19.75 1.291 1 97.88 48 PRO B C 1
ATOM 1577 O O . PRO B 1 48 ? -7.895 -19.266 1.164 1 97.88 48 PRO B O 1
ATOM 1580 N N . LEU B 1 49 ? -6.066 -20.078 0.264 1 98.31 49 LEU B N 1
ATOM 1581 C CA . LEU B 1 49 ? -6.582 -19.969 -1.095 1 98.31 49 LEU B CA 1
ATOM 1582 C C . LEU B 1 49 ? -7.773 -20.891 -1.308 1 98.31 49 LEU B C 1
ATOM 1584 O O . LEU B 1 49 ? -8.773 -20.5 -1.917 1 98.31 49 LEU B O 1
ATOM 1588 N N . ALA B 1 50 ? -7.656 -22.141 -0.769 1 97.75 50 ALA B N 1
ATOM 1589 C CA . ALA B 1 50 ? -8.742 -23.109 -0.854 1 97.75 50 ALA B CA 1
ATOM 1590 C C . ALA B 1 50 ? -9.945 -22.656 -0.035 1 97.75 50 ALA B C 1
ATOM 1592 O O . ALA B 1 50 ? -11.086 -22.766 -0.488 1 97.75 50 ALA B O 1
ATOM 1593 N N . ARG B 1 51 ? -9.68 -22.141 1.093 1 97.44 51 ARG B N 1
ATOM 1594 C CA . ARG B 1 51 ? -10.742 -21.656 1.962 1 97.44 51 ARG B CA 1
ATOM 1595 C C . ARG B 1 51 ? -11.516 -20.516 1.3 1 97.44 51 ARG B C 1
ATOM 1597 O O . ARG B 1 51 ? -12.727 -20.406 1.471 1 97.44 51 ARG B O 1
ATOM 1604 N N . ALA B 1 52 ? -10.797 -19.734 0.573 1 97.69 52 ALA B N 1
ATOM 1605 C CA . ALA B 1 52 ? -11.406 -18.609 -0.117 1 97.69 52 ALA B CA 1
ATOM 1606 C C . ALA B 1 52 ? -12.117 -19.047 -1.392 1 97.69 52 ALA B C 1
ATOM 1608 O O . ALA B 1 52 ? -12.688 -18.234 -2.113 1 97.69 52 ALA B O 1
ATOM 1609 N N . GLY B 1 53 ? -12.031 -20.281 -1.69 1 97.38 53 GLY B N 1
ATOM 1610 C CA . GLY B 1 53 ? -12.711 -20.828 -2.852 1 97.38 53 GLY B CA 1
ATOM 1611 C C . GLY B 1 53 ? -11.992 -20.531 -4.156 1 97.38 53 GLY B C 1
ATOM 1612 O O . GLY B 1 53 ? -12.609 -20.516 -5.223 1 97.38 53 GLY B O 1
ATOM 1613 N N . LEU B 1 54 ? -10.68 -20.328 -4.066 1 97.88 54 LEU B N 1
ATOM 1614 C CA . LEU B 1 54 ? -9.938 -19.969 -5.27 1 97.88 54 LEU B CA 1
ATOM 1615 C C . LEU B 1 54 ? -9.312 -21.203 -5.918 1 97.88 54 LEU B C 1
ATOM 1617 O O . LEU B 1 54 ? -8.977 -21.172 -7.102 1 97.88 54 LEU B O 1
ATOM 1621 N N . VAL B 1 55 ? -9.109 -22.25 -5.117 1 97 55 VAL B N 1
ATOM 1622 C CA . VAL B 1 55 ? -8.602 -23.516 -5.629 1 97 55 VAL B CA 1
ATOM 1623 C C . VAL B 1 55 ? -9.367 -24.672 -4.984 1 97 55 VAL B C 1
ATOM 1625 O O . VAL B 1 55 ? -10.008 -24.5 -3.945 1 97 55 VAL B O 1
ATOM 1628 N N . LYS B 1 56 ? -9.305 -25.734 -5.629 1 95.56 56 LYS B N 1
ATOM 1629 C CA . LYS B 1 56 ? -9.906 -26.969 -5.102 1 95.56 56 LYS B CA 1
ATOM 1630 C C . LYS B 1 56 ? -8.891 -28.109 -5.078 1 95.56 56 LYS B C 1
ATOM 1632 O O . LYS B 1 56 ? -8.102 -28.266 -6.012 1 95.56 56 LYS B O 1
ATOM 1637 N N . SER B 1 57 ? -9 -28.875 -4.059 1 94.44 57 SER B N 1
ATOM 1638 C CA . SER B 1 57 ? -8.125 -30.031 -3.91 1 94.44 57 SER B CA 1
ATOM 1639 C C . SER B 1 57 ? -8.781 -31.297 -4.445 1 94.44 57 SER B C 1
ATOM 1641 O O . SER B 1 57 ? -9.992 -31.469 -4.312 1 94.44 57 SER B O 1
ATOM 1643 N N . GLU B 1 58 ? -8.039 -32.062 -5.117 1 92.81 58 GLU B N 1
ATOM 1644 C CA . GLU B 1 58 ? -8.445 -33.406 -5.531 1 92.81 58 GLU B CA 1
ATOM 1645 C C . GLU B 1 58 ? -7.551 -34.469 -4.914 1 92.81 58 GLU B C 1
ATOM 1647 O O . GLU B 1 58 ? -6.324 -34.375 -4.949 1 92.81 58 GLU B O 1
ATOM 1652 N N . ARG B 1 59 ? -8.242 -35.469 -4.391 1 90.44 59 ARG B N 1
ATOM 1653 C CA . ARG B 1 59 ? -7.5 -36.531 -3.729 1 90.44 59 ARG B CA 1
ATOM 1654 C C . ARG B 1 59 ? -7.109 -37.625 -4.719 1 90.44 59 ARG B C 1
ATOM 1656 O O . ARG B 1 59 ? -7.621 -37.688 -5.836 1 90.44 59 ARG B O 1
ATOM 1663 N N . GLY B 1 60 ? -6.117 -38.5 -4.367 1 86.94 60 GLY B N 1
ATOM 1664 C CA . GLY B 1 60 ? -5.695 -39.625 -5.176 1 86.94 60 GLY B CA 1
ATOM 1665 C C . GLY B 1 60 ? -4.285 -39.5 -5.715 1 86.94 60 GLY B C 1
ATOM 1666 O O . GLY B 1 60 ? -3.67 -38.438 -5.578 1 86.94 60 GLY B O 1
ATOM 1667 N N . SER B 1 61 ? -3.73 -40.438 -6.359 1 85.12 61 SER B N 1
ATOM 1668 C CA . SER B 1 61 ? -2.357 -40.5 -6.855 1 85.12 61 SER B CA 1
ATOM 1669 C C . SER B 1 61 ? -2.113 -39.406 -7.91 1 85.12 61 SER B C 1
ATOM 1671 O O . SER B 1 61 ? -0.983 -38.938 -8.078 1 85.12 61 SER B O 1
ATOM 1673 N N . GLN B 1 62 ? -3.186 -39.031 -8.625 1 84 62 GLN B N 1
ATOM 1674 C CA . GLN B 1 62 ? -3.066 -38 -9.633 1 84 62 GLN B CA 1
ATOM 1675 C C . GLN B 1 62 ? -3.727 -36.719 -9.164 1 84 62 GLN B C 1
ATOM 1677 O O . GLN B 1 62 ? -4.117 -35.875 -9.984 1 84 62 GLN B O 1
ATOM 1682 N N . GLY B 1 63 ? -3.811 -36.688 -7.824 1 91.88 63 GLY B N 1
ATOM 1683 C CA . GLY B 1 63 ? -4.484 -35.531 -7.27 1 91.88 63 GLY B CA 1
ATOM 1684 C C . GLY B 1 63 ? -3.588 -34.312 -7.168 1 91.88 63 GLY B C 1
ATOM 1685 O O . GLY B 1 63 ? -2.5 -34.281 -7.746 1 91.88 63 GLY B O 1
ATOM 1686 N N . GLY B 1 64 ? -4.156 -33.219 -6.559 1 94.25 64 GLY B N 1
ATOM 1687 C CA . GLY B 1 64 ? -3.516 -31.906 -6.438 1 94.25 64 GLY B CA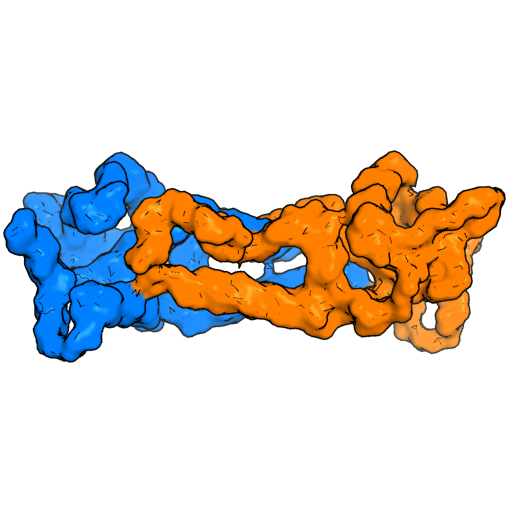 1
ATOM 1688 C C . GLY B 1 64 ? -4.504 -30.766 -6.332 1 94.25 64 GLY B C 1
ATOM 1689 O O . GLY B 1 64 ? -5.559 -30.906 -5.703 1 94.25 64 GLY B O 1
ATOM 1690 N N . TYR B 1 65 ? -4.02 -29.688 -6.801 1 95.62 65 TYR B N 1
ATOM 1691 C CA . TYR B 1 65 ? -4.863 -28.5 -6.742 1 95.62 65 TYR B CA 1
ATOM 1692 C C . TYR B 1 65 ? -5.141 -27.953 -8.141 1 95.62 65 TYR B C 1
ATOM 1694 O O . TYR B 1 65 ? -4.285 -28.047 -9.023 1 95.62 65 TYR B O 1
ATOM 1702 N N . ARG B 1 66 ? -6.344 -27.484 -8.305 1 94.62 66 ARG B N 1
ATOM 1703 C CA . ARG B 1 66 ? -6.695 -26.859 -9.57 1 94.62 66 ARG B CA 1
ATOM 1704 C C . ARG B 1 66 ? -7.516 -25.594 -9.352 1 94.62 66 ARG B C 1
ATOM 1706 O O . ARG B 1 66 ? -8.125 -25.406 -8.297 1 94.62 66 ARG B O 1
ATOM 1713 N N . LEU B 1 67 ? -7.531 -24.75 -10.375 1 95.62 67 LEU B N 1
ATOM 1714 C CA . LEU B 1 67 ? -8.375 -23.562 -10.359 1 95.62 67 LEU B CA 1
ATOM 1715 C C . LEU B 1 67 ? -9.852 -23.938 -10.414 1 95.62 67 LEU B C 1
ATOM 1717 O O . LEU B 1 67 ? -10.211 -24.953 -10.992 1 95.62 67 LEU B O 1
ATOM 1721 N N . VAL B 1 68 ? -10.734 -23.109 -9.891 1 94.81 68 VAL B N 1
ATOM 1722 C CA . VAL B 1 68 ? -12.156 -23.438 -9.844 1 94.81 68 VAL B CA 1
ATOM 1723 C C . VAL B 1 68 ? -12.906 -22.641 -10.914 1 94.81 68 VAL B C 1
ATOM 1725 O O . VAL B 1 68 ? -14.094 -22.891 -11.156 1 94.81 68 VAL B O 1
ATOM 1728 N N . LYS B 1 69 ? -12.281 -21.688 -11.531 1 94.56 69 LYS B N 1
ATOM 1729 C CA . LYS B 1 69 ? -12.797 -20.906 -12.656 1 94.56 69 LYS B CA 1
ATOM 1730 C C . LYS B 1 69 ? -11.672 -20.516 -13.617 1 94.56 69 LYS B C 1
ATOM 1732 O O . LYS B 1 69 ? -10.492 -20.719 -13.32 1 94.56 69 LYS B O 1
ATOM 1737 N N . PRO B 1 70 ? -12.031 -20.062 -14.805 1 95.12 70 PRO B N 1
ATOM 1738 C CA . PRO B 1 70 ? -10.992 -19.672 -15.758 1 95.12 70 PRO B CA 1
ATOM 1739 C C . PRO B 1 70 ? -10.055 -18.594 -15.211 1 95.12 70 PRO B C 1
ATOM 1741 O O . PRO B 1 70 ? -10.5 -17.703 -14.492 1 95.12 70 PRO B O 1
ATOM 1744 N N . ALA B 1 71 ? -8.812 -18.656 -15.57 1 95.94 71 ALA B N 1
ATOM 1745 C CA . ALA B 1 71 ? -7.762 -17.766 -15.086 1 95.94 71 ALA B CA 1
ATOM 1746 C C . ALA B 1 71 ? -8.141 -16.297 -15.305 1 95.94 71 ALA B C 1
ATOM 1748 O O . ALA B 1 71 ? -7.777 -15.438 -14.5 1 95.94 71 ALA B O 1
ATOM 1749 N N . ALA B 1 72 ? -8.891 -15.992 -16.391 1 96.38 72 ALA B N 1
ATOM 1750 C CA . ALA B 1 72 ? -9.242 -14.625 -16.75 1 96.38 72 ALA B CA 1
ATOM 1751 C C . ALA B 1 72 ? -10.258 -14.039 -15.781 1 96.38 72 ALA B C 1
ATOM 1753 O O . ALA B 1 72 ? -10.477 -12.82 -15.75 1 96.38 72 ALA B O 1
ATOM 1754 N N . GLU B 1 73 ? -10.867 -14.883 -14.977 1 97.06 73 GLU B N 1
ATOM 1755 C CA . GLU B 1 73 ? -11.914 -14.445 -14.055 1 97.06 73 GLU B CA 1
ATOM 1756 C C . GLU B 1 73 ? -11.344 -14.172 -12.664 1 97.06 73 GLU B C 1
ATOM 1758 O O . GLU B 1 73 ? -12.055 -13.688 -11.781 1 97.06 73 GLU B O 1
ATOM 1763 N N . TYR B 1 74 ? -10.047 -14.555 -12.445 1 97.81 74 TYR B N 1
ATOM 1764 C CA . TYR B 1 74 ? -9.328 -14.211 -11.219 1 97.81 74 TYR B CA 1
ATOM 1765 C C . TYR B 1 74 ? -8.641 -12.859 -11.352 1 97.81 74 TYR B C 1
ATOM 1767 O O . TYR B 1 74 ? -8.195 -12.484 -12.438 1 97.81 74 TYR B O 1
ATOM 1775 N N . THR B 1 75 ? -8.562 -12.172 -10.25 1 98.44 75 THR B N 1
ATOM 1776 C CA . THR B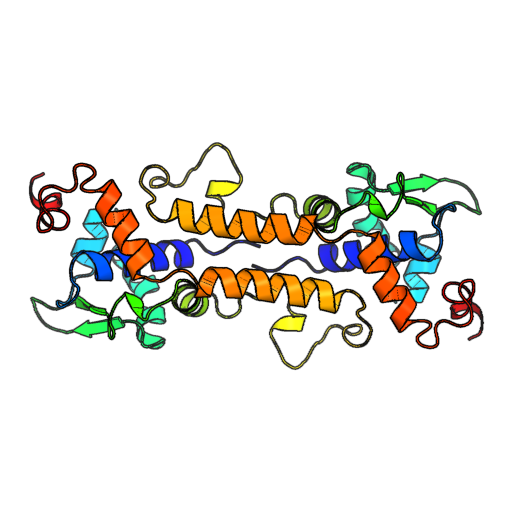 1 75 ? -7.719 -10.977 -10.211 1 98.44 75 THR B CA 1
ATOM 1777 C C . THR B 1 75 ? -6.617 -11.125 -9.164 1 98.44 75 THR B C 1
ATOM 1779 O O . THR B 1 75 ? -6.746 -11.914 -8.227 1 98.44 75 THR B O 1
ATOM 1782 N N . ALA B 1 76 ? -5.539 -10.398 -9.406 1 98.06 76 ALA B N 1
ATOM 1783 C CA . ALA B 1 76 ? -4.496 -10.344 -8.383 1 98.06 76 ALA B CA 1
ATOM 1784 C C . ALA B 1 76 ? -5.062 -9.891 -7.043 1 98.06 76 ALA B C 1
ATOM 1786 O O . ALA B 1 76 ? -4.66 -10.391 -5.988 1 98.06 76 ALA B O 1
ATOM 1787 N N . GLY B 1 77 ? -6.066 -8.984 -7.121 1 97.62 77 GLY B N 1
ATOM 1788 C CA . GLY B 1 77 ? -6.691 -8.484 -5.91 1 97.62 77 GLY B CA 1
ATOM 1789 C C . GLY B 1 77 ? -7.379 -9.562 -5.098 1 97.62 77 GLY B C 1
ATOM 1790 O O . GLY B 1 77 ? -7.23 -9.617 -3.875 1 97.62 77 GLY B O 1
ATOM 1791 N N . GLU B 1 78 ? -8.086 -10.344 -5.816 1 97.5 78 GLU B N 1
ATOM 1792 C CA . GLU B 1 78 ? -8.781 -11.438 -5.152 1 97.5 78 GLU B CA 1
ATOM 1793 C C . GLU B 1 78 ? -7.793 -12.367 -4.449 1 97.5 78 GLU B C 1
ATOM 1795 O O . GLU B 1 78 ? -8.039 -12.805 -3.32 1 97.5 78 GLU B O 1
ATOM 1800 N N . ILE B 1 79 ? -6.742 -12.656 -5.059 1 98 79 ILE B N 1
ATOM 1801 C CA . ILE B 1 79 ? -5.734 -13.578 -4.543 1 98 79 ILE B CA 1
ATOM 1802 C C . ILE B 1 79 ? -5.027 -12.953 -3.346 1 98 79 ILE B C 1
ATOM 1804 O O . ILE B 1 79 ? -4.879 -13.586 -2.301 1 98 79 ILE B O 1
ATOM 1808 N N . LEU B 1 80 ? -4.641 -11.727 -3.461 1 97.31 80 LEU B N 1
ATOM 1809 C CA . LEU B 1 80 ? -3.9 -11.047 -2.402 1 97.31 80 LEU B CA 1
ATOM 1810 C C . LEU B 1 80 ? -4.785 -10.828 -1.18 1 97.31 80 LEU B C 1
ATOM 1812 O O . LEU B 1 80 ? -4.324 -10.961 -0.044 1 97.31 80 LEU B O 1
ATOM 1816 N N . ARG B 1 81 ? -6.055 -10.531 -1.371 1 96.31 81 ARG B N 1
ATOM 1817 C CA . ARG B 1 81 ? -6.965 -10.32 -0.251 1 96.31 81 ARG B CA 1
ATOM 1818 C C . ARG B 1 81 ? -7.25 -11.633 0.48 1 96.31 81 ARG B C 1
ATOM 1820 O O . ARG B 1 81 ? -7.512 -11.625 1.686 1 96.31 81 ARG B O 1
ATOM 1827 N N . ALA B 1 82 ? -7.195 -12.695 -0.243 1 97.12 82 ALA B N 1
ATOM 1828 C CA . ALA B 1 82 ? -7.352 -14 0.397 1 97.12 82 ALA B CA 1
ATOM 1829 C C . ALA B 1 82 ? -6.199 -14.281 1.353 1 97.12 82 ALA B C 1
ATOM 1831 O O . ALA B 1 82 ? -6.363 -15 2.344 1 97.12 82 ALA B O 1
ATOM 1832 N N . MET B 1 83 ? -5.039 -13.711 1.072 1 96.31 83 MET B N 1
ATOM 1833 C CA . MET B 1 83 ? -3.842 -13.953 1.87 1 96.31 83 MET B CA 1
ATOM 1834 C C . MET B 1 83 ? -3.707 -12.914 2.979 1 96.31 83 MET B C 1
ATOM 1836 O O . MET B 1 83 ? -3.342 -13.25 4.105 1 96.31 83 MET B O 1
ATOM 1840 N N . GLU B 1 84 ? -4.023 -11.648 2.646 1 93.81 84 GLU B N 1
ATOM 1841 C CA . GLU B 1 84 ? -3.703 -10.516 3.516 1 93.81 84 GLU B CA 1
ATOM 1842 C C . GLU B 1 84 ? -4.922 -10.078 4.324 1 93.81 84 GLU B C 1
ATOM 1844 O O . GLU B 1 84 ? -4.781 -9.453 5.379 1 93.81 84 GLU B O 1
ATOM 1849 N N . GLY B 1 85 ? -6.082 -10.406 3.877 1 91.31 85 GLY B N 1
ATOM 1850 C CA . GLY B 1 85 ? -7.273 -9.727 4.363 1 91.31 85 GLY B CA 1
ATOM 1851 C C . GLY B 1 85 ? -7.473 -8.359 3.744 1 91.31 85 GLY B C 1
ATOM 1852 O O . GLY B 1 85 ? -7.52 -8.227 2.518 1 91.31 85 GLY B O 1
ATOM 1853 N N . SER B 1 86 ? -7.461 -7.352 4.613 1 90 86 SER B N 1
ATOM 1854 C CA . SER B 1 86 ? -7.617 -5.992 4.102 1 90 86 SER B CA 1
ATOM 1855 C C . SER B 1 86 ? -6.293 -5.441 3.584 1 90 86 SER B C 1
ATOM 1857 O O . SER B 1 86 ? -5.246 -5.648 4.203 1 90 86 SER B O 1
ATOM 1859 N N . VAL B 1 87 ? -6.449 -4.762 2.441 1 91.69 87 VAL B N 1
ATOM 1860 C CA . VAL B 1 87 ? -5.258 -4.125 1.891 1 91.69 87 VAL B CA 1
ATOM 1861 C C . VAL B 1 87 ? -5.387 -2.605 1.997 1 91.69 87 VAL B C 1
ATOM 1863 O O . VAL B 1 87 ? -4.703 -1.866 1.282 1 91.69 87 VAL B O 1
ATOM 1866 N N . ALA B 1 88 ? -6.312 -2.193 2.879 1 92 88 ALA B N 1
ATOM 1867 C CA . ALA B 1 88 ? -6.512 -0.762 3.086 1 92 88 ALA B CA 1
ATOM 1868 C C . ALA B 1 88 ? -5.238 -0.102 3.605 1 92 88 ALA B C 1
ATOM 1870 O O . ALA B 1 88 ? -4.539 -0.664 4.453 1 92 88 ALA B O 1
ATOM 1871 N N . PRO B 1 89 ? -4.984 1.097 3.135 1 92.75 89 PRO B N 1
ATOM 1872 C CA . PRO B 1 89 ? -3.73 1.747 3.529 1 92.75 89 PRO B CA 1
ATOM 1873 C C . PRO B 1 89 ? -3.738 2.203 4.988 1 92.75 89 PRO B C 1
ATOM 1875 O O . PRO B 1 89 ? -2.678 2.467 5.562 1 92.75 89 PRO B O 1
ATOM 1878 N N . ILE B 1 90 ? -4.961 2.402 5.598 1 88.5 90 ILE B N 1
ATOM 1879 C CA . ILE B 1 90 ? -5.078 2.795 6.996 1 88.5 90 ILE B CA 1
ATOM 1880 C C . ILE B 1 90 ? -6.238 2.043 7.645 1 88.5 90 ILE B C 1
ATOM 1882 O O . ILE B 1 90 ? -7.164 1.606 6.957 1 88.5 90 ILE B O 1
ATOM 1886 N N . PRO B 1 91 ? -6.188 1.927 8.945 1 84.25 91 PRO B N 1
ATOM 1887 C CA . PRO B 1 91 ? -7.219 1.146 9.625 1 84.25 91 PRO B CA 1
ATOM 1888 C C . PRO B 1 91 ? -8.609 1.757 9.492 1 84.25 91 PRO B C 1
ATOM 1890 O O . PRO B 1 91 ? -9.609 1.034 9.508 1 84.25 91 PRO B O 1
ATOM 1893 N N . CYS B 1 92 ? -8.688 3.008 9.289 1 78.75 92 CYS B N 1
ATOM 1894 C CA . CYS B 1 92 ? -9.969 3.691 9.234 1 78.75 92 CYS B CA 1
ATOM 1895 C C . CYS B 1 92 ? -10.789 3.23 8.031 1 78.75 92 CYS B C 1
ATOM 1897 O O . CYS B 1 92 ? -12.016 3.338 8.031 1 78.75 92 CYS B O 1
ATOM 1899 N N . LEU B 1 93 ? -10.078 2.773 7.148 1 80.88 93 LEU B N 1
ATOM 1900 C CA . LEU B 1 93 ? -10.75 2.383 5.918 1 80.88 93 LEU B CA 1
ATOM 1901 C C . LEU B 1 93 ? -11.172 0.917 5.969 1 80.88 93 LEU B C 1
ATOM 1903 O O . LEU B 1 93 ? -11.875 0.437 5.078 1 80.88 93 LEU B O 1
ATOM 1907 N N . GLU B 1 94 ? -10.539 0.107 6.887 1 74.56 94 GLU B N 1
ATOM 1908 C CA . GLU B 1 94 ? -10.922 -1.297 6.992 1 74.56 94 GLU B CA 1
ATOM 1909 C C . GLU B 1 94 ? -12.305 -1.443 7.621 1 74.56 94 GLU B C 1
ATOM 1911 O O . GLU B 1 94 ? -13.109 -2.273 7.184 1 74.56 94 GLU B O 1
ATOM 1916 N N . SER B 1 95 ? -12.352 -1.259 9.047 1 60.59 95 SER B N 1
ATOM 1917 C CA . SER B 1 95 ? -13.531 -1.6 9.836 1 60.59 95 SER B CA 1
ATOM 1918 C C . SER B 1 95 ? -14.5 -0.421 9.922 1 60.59 95 SER B C 1
ATOM 1920 O O . SER B 1 95 ? -14.102 0.727 9.703 1 60.59 95 SER B O 1
ATOM 1922 N N . GLU B 1 96 ? -15.773 -0.653 9.984 1 50.81 96 GLU B N 1
ATOM 1923 C CA . GLU B 1 96 ? -16.891 0.229 10.328 1 50.81 96 GLU B CA 1
ATOM 1924 C C . GLU B 1 96 ? -16.516 1.151 11.492 1 50.81 96 GLU B C 1
ATOM 1926 O O . GLU B 1 96 ? -17.016 2.273 11.578 1 50.81 96 GLU B O 1
ATOM 1931 N N . VAL B 1 97 ? -15.859 0.506 12.461 1 44.97 97 VAL B N 1
ATOM 1932 C CA . VAL B 1 97 ? -15.727 1.317 13.672 1 44.97 97 VAL B CA 1
ATOM 1933 C C . VAL B 1 97 ? -14.438 2.139 13.602 1 44.97 97 VAL B C 1
ATOM 1935 O O . VAL B 1 97 ? -13.344 1.583 13.594 1 44.97 97 VAL B O 1
ATOM 1938 N N . ASN B 1 98 ? -14.359 3.074 12.805 1 50.25 98 ASN B N 1
ATOM 1939 C CA . ASN B 1 98 ? -13.289 4.059 12.781 1 50.25 98 ASN B CA 1
ATOM 1940 C C . ASN B 1 98 ? -12.875 4.473 14.195 1 50.25 98 ASN B C 1
ATOM 1942 O O . ASN B 1 98 ? -13.656 5.105 14.906 1 50.25 98 ASN B O 1
ATOM 1946 N N . GLU B 1 99 ? -11.992 3.736 14.82 1 51.66 99 GLU B N 1
ATOM 1947 C CA . GLU B 1 99 ? -11.617 4.098 16.188 1 51.66 99 GLU B CA 1
ATOM 1948 C C . GLU B 1 99 ? -10.805 5.387 16.203 1 51.66 99 GLU B C 1
ATOM 1950 O O . GLU B 1 99 ? -10.289 5.777 17.25 1 51.66 99 GLU B O 1
ATOM 1955 N N . CYS B 1 100 ? -10.516 5.789 14.984 1 57.25 100 CYS B N 1
ATOM 1956 C CA . CYS B 1 100 ? -9.781 7.047 15.078 1 57.25 100 CYS B CA 1
ATOM 1957 C C . CYS B 1 100 ? -10.656 8.148 15.664 1 57.25 100 CYS B C 1
ATOM 1959 O O . CYS B 1 100 ? -11.734 8.438 15.133 1 57.25 100 CYS B O 1
ATOM 1961 N N . PRO B 1 101 ? -10.398 8.5 16.859 1 56 101 PRO B N 1
ATOM 1962 C CA . PRO B 1 101 ? -11.211 9.539 17.484 1 56 101 PRO B CA 1
ATOM 1963 C C . PRO B 1 101 ? -11.445 10.734 16.562 1 56 101 PRO B C 1
ATOM 1965 O O . PRO B 1 101 ? -12.422 11.477 16.734 1 56 101 PRO B O 1
ATOM 1968 N N . LEU B 1 102 ? -10.531 10.82 15.594 1 58.22 102 LEU B N 1
ATOM 1969 C CA . LEU B 1 102 ? -10.68 12.008 14.758 1 58.22 102 LEU B CA 1
ATOM 1970 C C . LEU B 1 102 ? -11.164 11.633 13.367 1 58.22 102 LEU B C 1
ATOM 1972 O O . LEU B 1 102 ? -11.07 12.438 12.43 1 58.22 102 LEU B O 1
ATOM 1976 N N . CYS B 1 103 ? -11.656 10.422 13.188 1 53.78 103 CYS B N 1
ATOM 1977 C CA . CYS B 1 103 ? -12.109 9.977 11.875 1 53.78 103 CYS B CA 1
ATOM 1978 C C . CYS B 1 103 ? -13.133 10.945 11.297 1 53.78 103 CYS B C 1
ATOM 1980 O O . CYS B 1 103 ? -13.086 11.258 10.102 1 53.78 103 CYS B O 1
ATOM 1982 N N . GLY B 1 104 ? -14.039 11.281 12.148 1 54.06 104 GLY B N 1
ATOM 1983 C CA . GLY B 1 104 ? -15.109 12.164 11.719 1 54.06 104 GLY B CA 1
ATOM 1984 C C . GLY B 1 104 ? -14.625 13.539 11.305 1 54.06 104 GLY B C 1
ATOM 1985 O O . GLY B 1 104 ? -15.312 14.258 10.57 1 54.06 104 GLY B O 1
ATOM 1986 N N . GLN B 1 105 ? -13.484 13.844 11.711 1 59.56 105 GLN B N 1
ATOM 1987 C CA . GLN B 1 105 ? -12.945 15.164 11.398 1 59.56 105 GLN B CA 1
ATOM 1988 C C . GLN B 1 105 ? -11.641 15.062 10.625 1 59.56 105 GLN B C 1
ATOM 1990 O O . GLN B 1 105 ? -10.906 16.047 10.5 1 59.56 105 GLN B O 1
ATOM 1995 N N . CYS B 1 106 ? -11.602 13.828 10.047 1 75.25 106 CYS B N 1
ATOM 1996 C CA . CYS B 1 106 ? -10.305 13.656 9.391 1 75.25 106 CYS B CA 1
ATOM 1997 C C . CYS B 1 106 ? -10.328 14.234 7.984 1 75.25 106 CYS B C 1
ATOM 1999 O O . CYS B 1 106 ? -11 13.703 7.102 1 75.25 106 CYS B O 1
ATOM 2001 N N . PHE B 1 107 ? -9.805 15.375 7.809 1 80.62 107 PHE B N 1
ATOM 2002 C CA . PHE B 1 107 ? -9.742 16.062 6.531 1 80.62 107 PHE B CA 1
ATOM 2003 C C . PHE B 1 107 ? -8.781 15.367 5.578 1 80.62 107 PHE B C 1
ATOM 2005 O O . PHE B 1 107 ? -8.766 15.656 4.383 1 80.62 107 PHE B O 1
ATOM 2012 N N . THR B 1 108 ? -8.094 14.312 6.113 1 89.19 108 THR B N 1
ATOM 2013 C CA . THR B 1 108 ? -7.188 13.586 5.234 1 89.19 108 THR B CA 1
ATOM 2014 C C . THR B 1 108 ? -7.84 12.305 4.727 1 89.19 108 THR B C 1
ATOM 2016 O O . THR B 1 108 ? -7.266 11.594 3.896 1 89.19 108 THR B O 1
ATOM 2019 N N . LEU B 1 109 ? -9.016 11.969 5.148 1 89.25 109 LEU B N 1
ATOM 2020 C CA . LEU B 1 109 ? -9.68 10.727 4.793 1 89.25 109 LEU B CA 1
ATOM 2021 C C . LEU B 1 109 ? -9.828 10.602 3.279 1 89.25 109 LEU B C 1
ATOM 2023 O O . LEU B 1 109 ? -9.594 9.539 2.709 1 89.25 109 LEU B O 1
ATOM 2027 N N . PRO B 1 110 ? -10.227 11.727 2.615 1 91.44 110 PRO B N 1
ATOM 2028 C CA . PRO B 1 110 ? -10.359 11.609 1.16 1 91.44 110 PRO B CA 1
ATOM 2029 C C . PRO B 1 110 ? -9.055 11.195 0.483 1 91.44 110 PRO B C 1
ATOM 2031 O O . PRO B 1 110 ? -9.07 10.453 -0.5 1 91.44 110 PRO B O 1
ATOM 2034 N N . PHE B 1 111 ? -7.969 11.688 0.972 1 94.69 111 PHE B N 1
ATOM 2035 C CA . PHE B 1 111 ? -6.676 11.273 0.433 1 94.69 111 PHE B CA 1
AT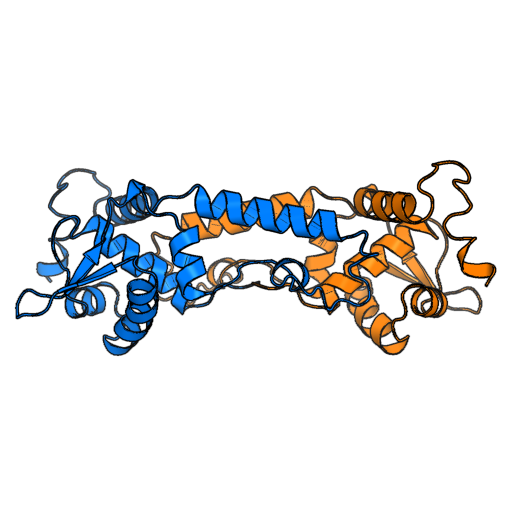OM 2036 C C . PHE B 1 111 ? -6.473 9.773 0.596 1 94.69 111 PHE B C 1
ATOM 2038 O O . PHE B 1 111 ? -6.082 9.086 -0.352 1 94.69 111 PHE B O 1
ATOM 2045 N N . TRP B 1 112 ? -6.727 9.242 1.758 1 93.94 112 TRP B N 1
ATOM 2046 C CA . TRP B 1 112 ? -6.523 7.824 2.051 1 93.94 112 TRP B CA 1
ATOM 2047 C C . TRP B 1 112 ? -7.492 6.961 1.253 1 93.94 112 TRP B C 1
ATOM 2049 O O . TRP B 1 112 ? -7.129 5.875 0.789 1 93.94 112 TRP B O 1
ATOM 2059 N N . THR B 1 113 ? -8.711 7.457 1.188 1 93.88 113 THR B N 1
ATOM 2060 C CA . THR B 1 113 ? -9.711 6.754 0.388 1 93.88 113 THR B CA 1
ATOM 2061 C C . THR B 1 113 ? -9.266 6.664 -1.069 1 93.88 113 THR B C 1
ATOM 2063 O O . THR B 1 113 ? -9.398 5.613 -1.699 1 93.88 113 THR B O 1
ATOM 2066 N N . GLY B 1 114 ? -8.742 7.797 -1.587 1 96.38 114 GLY B N 1
ATOM 2067 C CA . GLY B 1 114 ? -8.219 7.789 -2.943 1 96.38 114 GLY B CA 1
ATOM 2068 C C . GLY B 1 114 ? -7.078 6.816 -3.137 1 96.38 114 GLY B C 1
ATOM 2069 O O . GLY B 1 114 ? -7.004 6.133 -4.16 1 96.38 114 GLY B O 1
ATOM 2070 N N . LEU B 1 115 ? -6.215 6.75 -2.232 1 96.56 115 LEU B N 1
ATOM 2071 C CA . LEU B 1 115 ? -5.102 5.805 -2.293 1 96.56 115 LEU B CA 1
ATOM 2072 C C . LEU B 1 115 ? -5.609 4.367 -2.291 1 96.56 115 LEU B C 1
ATOM 2074 O O . LEU B 1 115 ? -5.148 3.539 -3.08 1 96.56 115 LEU B O 1
ATOM 2078 N N . ASP B 1 116 ? -6.559 4.105 -1.398 1 95.06 116 ASP B N 1
ATOM 2079 C CA . ASP B 1 116 ? -7.188 2.789 -1.332 1 95.06 116 ASP B CA 1
ATOM 2080 C C . ASP B 1 116 ? -7.797 2.402 -2.678 1 95.06 116 ASP B C 1
ATOM 2082 O O . ASP B 1 116 ? -7.625 1.275 -3.143 1 95.06 116 ASP B O 1
ATOM 2086 N N . GLU B 1 117 ? -8.477 3.336 -3.264 1 97 117 GLU B N 1
ATOM 2087 C CA . GLU B 1 117 ? -9.141 3.107 -4.543 1 97 117 GLU B CA 1
ATOM 2088 C C . GLU B 1 117 ? -8.133 2.807 -5.648 1 97 117 GLU B C 1
ATOM 2090 O O . GLU B 1 117 ? -8.328 1.881 -6.438 1 97 117 GLU B O 1
ATOM 2095 N N . VAL B 1 118 ? -7.059 3.539 -5.703 1 97.44 118 VAL B N 1
ATOM 2096 C CA . VAL B 1 118 ? -6.07 3.352 -6.762 1 97.44 118 VAL B CA 1
ATOM 2097 C C . VAL B 1 118 ? -5.395 1.991 -6.602 1 97.44 118 VAL B C 1
ATOM 2099 O O . VAL B 1 118 ? -5.168 1.284 -7.586 1 97.44 118 VAL B O 1
ATOM 2102 N N . ILE B 1 119 ? -5.145 1.607 -5.418 1 96.62 119 ILE B N 1
ATOM 2103 C CA . ILE B 1 119 ? -4.523 0.318 -5.141 1 96.62 119 ILE B CA 1
ATOM 2104 C C . ILE B 1 119 ? -5.457 -0.811 -5.566 1 96.62 119 ILE B C 1
ATOM 2106 O O . ILE B 1 119 ? -5.059 -1.705 -6.316 1 96.62 119 ILE B O 1
ATOM 2110 N N . ASN B 1 120 ? -6.688 -0.716 -5.117 1 96.75 120 ASN B N 1
ATOM 2111 C CA . ASN B 1 120 ? -7.664 -1.758 -5.426 1 96.75 120 ASN B CA 1
ATOM 2112 C C . ASN B 1 120 ? -7.953 -1.83 -6.922 1 96.75 120 ASN B C 1
ATOM 2114 O O . ASN B 1 120 ? -8.062 -2.92 -7.484 1 96.75 120 ASN B O 1
ATOM 2118 N N . GLN B 1 121 ? -8.102 -0.676 -7.5 1 98.19 121 GLN B N 1
ATOM 2119 C CA . GLN B 1 121 ? -8.367 -0.639 -8.93 1 98.19 121 GLN B CA 1
ATOM 2120 C C . GLN B 1 121 ? -7.246 -1.31 -9.719 1 98.19 121 GLN B C 1
ATOM 2122 O O . GLN B 1 121 ? -7.504 -2.092 -10.633 1 98.19 121 GLN B O 1
ATOM 2127 N N . TYR B 1 122 ? -6.055 -1.047 -9.383 1 98.44 122 TYR B N 1
ATOM 2128 C CA . TYR B 1 122 ? -4.926 -1.664 -10.078 1 98.44 122 TYR B CA 1
ATOM 2129 C C . TYR B 1 122 ? -4.91 -3.172 -9.852 1 98.44 122 TYR B C 1
ATOM 2131 O O . TYR B 1 122 ? -4.848 -3.945 -10.812 1 98.44 122 TYR B O 1
ATOM 2139 N N . MET B 1 123 ? -5.012 -3.633 -8.609 1 97.69 123 MET B N 1
ATOM 2140 C CA . MET B 1 123 ? -4.93 -5.051 -8.273 1 97.69 123 MET B CA 1
ATOM 2141 C C . MET B 1 123 ? -6.055 -5.832 -8.945 1 97.69 123 MET B C 1
ATOM 2143 O O . MET B 1 123 ? -5.859 -6.977 -9.352 1 97.69 123 MET B O 1
ATOM 2147 N N . ASP B 1 124 ? -7.223 -5.148 -9.094 1 98.25 124 ASP B N 1
ATOM 2148 C CA . ASP B 1 124 ? -8.383 -5.828 -9.664 1 98.25 124 ASP B CA 1
ATOM 2149 C C . ASP B 1 124 ? -8.375 -5.738 -11.188 1 98.25 124 ASP B C 1
ATOM 2151 O O . ASP B 1 124 ? -9.164 -6.41 -11.852 1 98.25 124 ASP B O 1
ATOM 2155 N N . SER B 1 125 ? -7.492 -4.969 -11.719 1 98.38 125 SER B N 1
ATOM 2156 C CA . SER B 1 125 ? -7.41 -4.824 -13.172 1 98.38 125 SER B CA 1
ATOM 2157 C C . SER B 1 125 ? -6.512 -5.895 -13.781 1 98.38 125 SER B C 1
ATOM 2159 O O . SER B 1 125 ? -6.543 -6.121 -14.992 1 98.38 125 SER B O 1
ATOM 2161 N N . VAL B 1 126 ? -5.617 -6.535 -13.039 1 98.19 126 VAL B N 1
ATOM 2162 C CA . VAL B 1 126 ? -4.707 -7.566 -13.516 1 98.19 126 VAL B CA 1
ATOM 2163 C C . VAL B 1 126 ? -5.301 -8.945 -13.242 1 98.19 126 VAL B C 1
ATOM 2165 O O . VAL B 1 126 ? -5.594 -9.289 -12.094 1 98.19 126 VAL B O 1
ATOM 2168 N N . THR B 1 127 ? -5.461 -9.727 -14.266 1 97.81 127 THR B N 1
ATOM 2169 C CA . THR B 1 127 ? -6.043 -11.055 -14.109 1 97.81 127 THR B CA 1
ATOM 2170 C C . THR B 1 127 ? -4.953 -12.109 -13.938 1 97.81 127 THR B C 1
ATOM 2172 O O . THR B 1 127 ? -3.781 -11.852 -14.211 1 97.81 127 THR B O 1
ATOM 2175 N N . LEU B 1 128 ? -5.398 -13.242 -13.43 1 96.56 128 LEU B N 1
ATOM 2176 C CA . LEU B 1 128 ? -4.48 -14.375 -13.328 1 96.56 128 LEU B CA 1
ATOM 2177 C C . LEU B 1 128 ? -3.971 -14.781 -14.711 1 96.56 128 LEU B C 1
ATOM 2179 O O . LEU B 1 128 ? -2.822 -15.203 -14.852 1 96.56 128 LEU B O 1
ATOM 2183 N N . ALA B 1 129 ? -4.816 -14.641 -15.727 1 95.44 129 ALA B N 1
ATOM 2184 C CA . ALA B 1 129 ? -4.395 -14.922 -17.094 1 95.44 129 ALA B CA 1
ATOM 2185 C C . ALA B 1 129 ? -3.234 -14.023 -17.516 1 95.44 129 ALA B C 1
ATOM 2187 O O . ALA B 1 129 ? -2.299 -14.477 -18.172 1 95.44 129 ALA B O 1
ATOM 2188 N N . ASP B 1 130 ? -3.264 -12.773 -17.125 1 95.12 130 ASP B N 1
ATOM 2189 C CA . ASP B 1 130 ? -2.176 -11.844 -17.406 1 95.12 130 ASP B CA 1
ATOM 2190 C C . ASP B 1 130 ? -0.873 -12.312 -16.766 1 95.12 130 ASP B C 1
ATOM 2192 O O . ASP B 1 130 ? 0.182 -12.297 -17.406 1 95.12 130 ASP B O 1
ATOM 2196 N N . LEU B 1 131 ? -0.968 -12.75 -15.539 1 93.44 131 LEU B N 1
ATOM 2197 C CA . LEU B 1 131 ? 0.202 -13.195 -14.797 1 93.44 131 LEU B CA 1
ATOM 2198 C C . LEU B 1 131 ? 0.763 -14.484 -15.383 1 93.44 131 LEU B C 1
ATOM 2200 O O . LEU B 1 131 ? 1.981 -14.648 -15.484 1 93.44 131 LEU B O 1
ATOM 2204 N N . ALA B 1 132 ? -0.099 -15.375 -15.727 1 89.94 132 ALA B N 1
ATOM 2205 C CA . ALA B 1 132 ? 0.307 -16.641 -16.344 1 89.94 132 ALA B CA 1
ATOM 2206 C C . ALA B 1 132 ? 1.007 -16.406 -17.672 1 89.94 132 ALA B C 1
ATOM 2208 O O . ALA B 1 132 ? 1.963 -17.109 -18.016 1 89.94 132 ALA B O 1
ATOM 2209 N N . HIS B 1 133 ? 0.522 -15.461 -18.422 1 87.31 133 HIS B N 1
ATOM 2210 C CA . HIS B 1 133 ? 1.142 -15.109 -19.688 1 87.31 133 HIS B CA 1
ATOM 2211 C C . HIS B 1 133 ? 2.57 -14.617 -19.484 1 87.31 133 HIS B C 1
ATOM 2213 O O . HIS B 1 133 ? 3.469 -14.969 -20.25 1 87.31 133 HIS B O 1
ATOM 2219 N N . SER B 1 134 ? 2.756 -13.867 -18.484 1 82.94 134 SER B N 1
ATOM 2220 C CA . SER B 1 134 ? 4.094 -13.383 -18.141 1 82.94 134 SER B CA 1
ATOM 2221 C C . SER B 1 134 ? 5.027 -14.539 -17.812 1 82.94 134 SER B C 1
ATOM 2223 O O . SER B 1 134 ? 6.199 -14.531 -18.188 1 82.94 134 SER B O 1
ATOM 2225 N N . LEU B 1 135 ? 4.523 -15.461 -17.109 1 78.62 135 LEU B N 1
ATOM 2226 C CA . LEU B 1 135 ? 5.285 -16.656 -16.75 1 78.62 135 LEU B CA 1
ATOM 2227 C C . LEU B 1 135 ? 5.68 -17.438 -17.984 1 78.62 135 LEU B C 1
ATOM 2229 O O . LEU B 1 135 ? 6.832 -17.859 -18.125 1 78.62 135 LEU B O 1
ATOM 2233 N N . ARG B 1 136 ? 4.762 -17.609 -18.891 1 77.81 136 ARG B N 1
ATOM 2234 C CA . ARG B 1 136 ? 4.996 -18.359 -20.125 1 77.81 136 ARG B CA 1
ATOM 2235 C C . ARG B 1 136 ? 6.07 -17.703 -20.969 1 77.81 136 ARG B C 1
ATOM 2237 O O . ARG B 1 136 ? 6.898 -18.375 -21.578 1 77.81 136 ARG B O 1
ATOM 2244 N N . ASN B 1 137 ? 6.035 -16.359 -20.969 1 75.5 137 ASN B N 1
ATOM 2245 C CA . ASN B 1 137 ? 6.984 -15.609 -21.781 1 75.5 137 ASN B CA 1
ATOM 2246 C C . ASN B 1 137 ? 8.406 -15.75 -21.25 1 75.5 137 ASN B C 1
ATOM 2248 O O . ASN B 1 137 ? 9.367 -15.711 -22.031 1 75.5 137 ASN B O 1
ATOM 2252 N N . ILE B 1 138 ? 8.516 -15.914 -20.016 1 70.94 138 ILE B N 1
ATOM 2253 C CA . ILE B 1 138 ? 9.844 -16.078 -19.438 1 70.94 138 ILE B CA 1
ATOM 2254 C C . ILE B 1 138 ? 10.328 -17.5 -19.641 1 70.94 138 ILE B C 1
ATOM 2256 O O . ILE B 1 138 ? 11.516 -17.734 -19.875 1 70.94 138 ILE B O 1
ATOM 2260 N N . GLN B 1 139 ? 9.484 -18.406 -19.547 1 66.75 139 GLN B N 1
ATOM 2261 C CA . GLN B 1 139 ? 9.844 -19.812 -19.688 1 66.75 139 GLN B CA 1
ATOM 2262 C C . GLN B 1 139 ? 10.086 -20.156 -21.156 1 66.75 139 GLN B C 1
ATOM 2264 O O . GLN B 1 139 ? 10.945 -21 -21.469 1 66.75 139 GLN B O 1
ATOM 2269 N N . ASP B 1 140 ? 9.305 -19.625 -22.141 1 64.06 140 ASP B N 1
ATOM 2270 C CA . ASP B 1 140 ? 9.445 -19.891 -23.562 1 64.06 140 ASP B CA 1
ATOM 2271 C C . ASP B 1 140 ? 9.453 -18.594 -24.375 1 64.06 140 ASP B C 1
ATOM 2273 O O . ASP B 1 140 ? 8.469 -18.266 -25.031 1 64.06 140 ASP B O 1
ATOM 2277 N N . PRO B 1 141 ? 10.594 -17.766 -24.234 1 59.09 141 PRO B N 1
ATOM 2278 C CA . PRO B 1 141 ? 10.594 -16.469 -24.922 1 59.09 141 PRO B CA 1
ATOM 2279 C C . PRO B 1 141 ? 10.328 -16.594 -26.422 1 59.09 141 PRO B C 1
ATOM 2281 O O . PRO B 1 141 ? 9.82 -15.648 -27.031 1 59.09 141 PRO B O 1
ATOM 2284 N N . ASP B 1 142 ? 10.852 -17.562 -27.094 1 56.34 142 ASP B N 1
ATOM 2285 C CA . ASP B 1 142 ? 10.711 -17.703 -28.547 1 56.34 142 ASP B CA 1
ATOM 2286 C C . ASP B 1 142 ? 9.312 -18.172 -28.922 1 56.34 142 ASP B C 1
ATOM 2288 O O . ASP B 1 142 ? 8.945 -18.156 -30.094 1 56.34 142 ASP B O 1
ATOM 2292 N N . GLY B 1 143 ? 8.211 -18 -28.203 1 52.41 143 GLY B N 1
ATOM 2293 C CA . GLY B 1 143 ? 6.828 -18.328 -28.531 1 52.41 143 GLY B CA 1
ATOM 2294 C C . GLY B 1 143 ? 6.676 -19.703 -29.156 1 52.41 143 GLY B C 1
ATOM 2295 O O . GLY B 1 143 ? 5.668 -19.969 -29.812 1 52.41 143 GLY B O 1
ATOM 2296 N N . GLN B 1 144 ? 7.707 -20.5 -29.562 1 44.91 144 GLN B N 1
ATOM 2297 C CA . GLN B 1 144 ? 7.488 -21.703 -30.359 1 44.91 144 GLN B CA 1
ATOM 2298 C C . GLN B 1 144 ? 6.57 -22.688 -29.641 1 44.91 144 GLN B C 1
ATOM 2300 O O . GLN B 1 144 ? 5.703 -23.297 -30.266 1 44.91 144 GLN B O 1
ATOM 2305 N N . ASN B 1 145 ? 7.023 -23.578 -28.641 1 38.09 145 ASN B N 1
ATOM 2306 C CA . ASN B 1 145 ? 6.301 -24.766 -28.188 1 38.09 145 ASN B CA 1
ATOM 2307 C C . ASN B 1 145 ? 5.297 -24.406 -27.078 1 38.09 145 ASN B C 1
ATOM 2309 O O . ASN B 1 145 ? 5.688 -24.109 -25.953 1 38.09 145 ASN B O 1
ATOM 2313 N N . PRO B 1 146 ? 4.078 -23.922 -27.516 1 42.22 146 PRO B N 1
ATOM 2314 C CA . PRO B 1 146 ? 3 -23.625 -26.578 1 42.22 146 PRO B CA 1
ATOM 2315 C C . PRO B 1 146 ? 2.92 -24.625 -25.422 1 42.22 146 PRO B C 1
ATOM 2317 O O . PRO B 1 146 ? 2.43 -24.297 -24.344 1 42.22 146 PRO B O 1
ATOM 2320 N N . SER B 1 147 ? 2.887 -25.969 -25.812 1 39.38 147 SER B N 1
ATOM 2321 C CA . SER B 1 147 ? 2.732 -27.094 -24.891 1 39.38 147 SER B CA 1
ATOM 2322 C C . SER B 1 147 ? 3.939 -27.219 -23.969 1 39.38 147 SER B C 1
ATOM 2324 O O . SER B 1 147 ? 3.938 -28.031 -23.031 1 39.38 147 SER B O 1
ATOM 2326 N N . ALA B 1 148 ? 5.102 -26.703 -24.312 1 40.47 148 ALA B N 1
ATOM 2327 C CA . ALA B 1 148 ? 6.414 -27.047 -23.766 1 40.47 148 ALA B CA 1
ATOM 2328 C C . ALA B 1 148 ? 6.629 -26.375 -22.406 1 40.47 148 ALA B C 1
ATOM 2330 O O . ALA B 1 148 ? 7.539 -26.75 -21.672 1 40.47 148 ALA B O 1
ATOM 2331 N N . GLY B 1 149 ? 6.012 -25.281 -22.219 1 41.28 149 GLY B N 1
ATOM 2332 C CA . GLY B 1 149 ? 6.441 -24.578 -21.031 1 41.28 149 GLY B CA 1
ATOM 2333 C C . GLY B 1 149 ? 6.375 -25.422 -19.781 1 41.28 149 GLY B C 1
ATOM 2334 O O . GLY B 1 149 ? 7.156 -25.234 -18.844 1 41.28 149 GLY B O 1
ATOM 2335 N N . CYS B 1 150 ? 5.23 -26.125 -19.547 1 43.69 150 CYS B N 1
ATOM 2336 C CA . CYS B 1 150 ? 5.141 -27 -18.375 1 43.69 150 CYS B CA 1
ATOM 2337 C C . CYS B 1 150 ? 6.062 -28.203 -18.531 1 43.69 150 CYS B C 1
ATOM 2339 O O . CYS B 1 150 ? 6.402 -28.844 -17.531 1 43.69 150 CYS B O 1
ATOM 2341 N N . SER B 1 151 ? 6.418 -28.75 -19.766 1 37.59 151 SER B N 1
ATOM 2342 C CA . SER B 1 151 ? 7.168 -29.984 -20 1 37.59 151 SER B CA 1
ATOM 2343 C C . SER B 1 151 ? 8.648 -29.797 -19.672 1 37.59 151 SER B C 1
ATOM 2345 O O . SER B 1 151 ? 9.344 -30.766 -19.359 1 37.59 151 SER B O 1
ATOM 2347 N N . ALA B 1 152 ? 9.266 -28.672 -20 1 41.03 152 ALA B N 1
ATOM 2348 C CA . ALA B 1 152 ? 10.727 -28.594 -20 1 41.03 152 ALA B CA 1
ATOM 2349 C C . ALA B 1 152 ? 11.273 -28.797 -18.578 1 41.03 152 ALA B C 1
ATOM 2351 O O . ALA B 1 152 ? 12.492 -28.844 -18.391 1 41.03 152 ALA B O 1
ATOM 2352 N N . LEU B 1 153 ? 10.492 -28.609 -17.578 1 38.53 153 LEU B N 1
ATOM 2353 C CA . LEU B 1 153 ? 11.141 -28.828 -16.297 1 38.53 153 LEU B CA 1
ATOM 2354 C C . LEU B 1 153 ? 11.453 -30.297 -16.078 1 38.53 153 LEU B C 1
ATOM 2356 O O . LEU B 1 153 ? 12.008 -30.672 -15.039 1 38.53 153 LEU B O 1
ATOM 2360 N N . LYS B 1 154 ? 10.969 -31.297 -17 1 33.91 154 LYS B N 1
ATOM 2361 C CA . LYS B 1 154 ? 11.25 -32.719 -16.828 1 33.91 154 LYS B CA 1
ATOM 2362 C C . LYS B 1 154 ? 12.703 -33.031 -17.188 1 33.91 154 LYS B C 1
ATOM 2364 O O . LYS B 1 154 ? 13.188 -34.125 -16.906 1 33.91 154 LYS B O 1
ATOM 2369 N N . ASN B 1 155 ? 13.359 -32.312 -18.094 1 30.28 155 ASN B N 1
ATOM 2370 C CA . ASN B 1 155 ? 14.562 -32.969 -18.609 1 30.28 155 ASN B CA 1
ATOM 2371 C C . ASN B 1 155 ? 15.734 -32.812 -17.656 1 30.28 155 ASN B C 1
ATOM 2373 O O . ASN B 1 155 ? 16.75 -33.5 -17.812 1 30.28 155 ASN B O 1
ATOM 2377 N N . ASN B 1 156 ? 15.883 -31.797 -16.75 1 28.36 156 ASN B N 1
ATOM 2378 C CA . ASN B 1 156 ? 17.125 -32.188 -16.094 1 28.36 156 ASN B CA 1
ATOM 2379 C C . ASN B 1 156 ? 16.906 -33.25 -15.047 1 28.36 156 ASN B C 1
ATOM 2381 O O . ASN B 1 156 ? 15.93 -33.219 -14.289 1 28.36 156 ASN B O 1
#